Protein AF-A0A1F8CV81-F1 (afdb_monomer)

Solvent-accessible surface area (backbone atoms only — not comparable to full-atom values): 11325 Å² total; per-residue (Å²): 113,67,71,50,57,67,32,47,56,48,56,49,90,59,60,64,76,46,66,68,82,78,76,52,75,67,53,46,51,51,51,32,53,51,41,47,74,52,46,38,40,63,79,87,62,53,71,69,29,57,54,21,54,70,42,95,43,81,78,43,63,89,34,48,21,17,44,17,50,47,48,31,42,41,20,102,49,94,63,15,62,58,42,42,51,48,52,50,51,52,48,50,54,54,22,60,77,64,64,42,67,45,41,47,36,90,88,74,73,38,69,38,86,90,31,53,37,46,20,56,54,49,40,49,47,26,53,50,44,29,45,42,40,64,71,65,93,54,67,70,58,28,52,51,30,49,37,51,41,41,45,16,43,52,36,18,51,60,68,70,41,89,50,68,70,46,38,51,44,41,48,62,58,46,40,91,67,47,76,84,63,53,74,82,49,49,43,26,59,76,32,44,67,31,50,51,52,50,48,55,53,49,51,35,66,73,59,124

Secondary structure (DSSP, 8-state):
-HHHHHHHGGG-S-GGGPPPP---HHHHHHHHHHHHHTT--SS---HHHHHHTT-S-EEETTEETHHHHHHHH--SSTTHHHHHHHHHHHHHHHHHHTT-PPPBPTTT-SBPTT-TTHHHHHHHHHHHHHHHHTSSS-HHHHHHHHHHHHHHHHHHHHHH--SHHHHHHHHHHHGGG-SPP-TTSPPPPTTHHHHHHHHHHHHHHH--

Sequence (208 aa):
MYMHALFAQLKLDDITQITPLEFGKEDLGKLRATLLTLGFNLDDLTDAQANSLWEEQFRSFSTGRGPGFVAVLHAKTVKAKERADLFIIATLILAEANQGKRIVSSKTKKPIDGTENRGLMQALADLLSIAVFSYGESTKDYEEFVRRLNRRIWRGLLIACKDNTQREKVNQNFSKYGEPPTAKTASLPLGSLSELWKVIRVVAEMVP

Mean predicted aligned error: 7.2 Å

Structure (mmCIF, N/CA/C/O backbone):
data_AF-A0A1F8CV81-F1
#
_entry.id   AF-A0A1F8CV81-F1
#
loop_
_atom_site.group_PDB
_atom_site.id
_atom_site.type_symbol
_atom_site.label_atom_id
_atom_site.label_alt_id
_atom_site.label_comp_id
_atom_site.label_asym_id
_atom_site.label_entity_id
_atom_site.label_seq_id
_atom_site.pdbx_PDB_ins_code
_atom_site.Cartn_x
_atom_site.Cartn_y
_atom_site.Cartn_z
_atom_site.occupancy
_atom_site.B_iso_or_equiv
_atom_site.auth_seq_id
_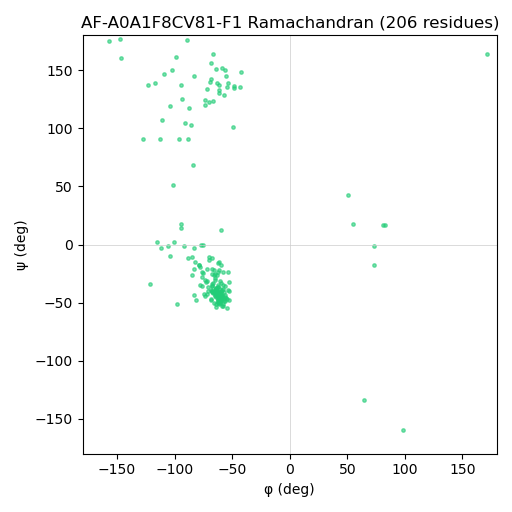atom_site.auth_comp_id
_atom_site.auth_asym_id
_atom_site.auth_atom_id
_atom_site.pdbx_PDB_model_num
ATOM 1 N N . MET A 1 1 ? -5.319 -13.552 -10.160 1.00 56.94 1 MET A N 1
ATOM 2 C CA . MET A 1 1 ? -6.316 -14.067 -9.189 1.00 56.94 1 MET A CA 1
ATOM 3 C C . MET A 1 1 ? -5.761 -14.127 -7.764 1.00 56.94 1 MET A C 1
ATOM 5 O O . MET A 1 1 ? -6.413 -13.635 -6.858 1.00 56.94 1 MET A O 1
ATOM 9 N N . TYR A 1 2 ? -4.534 -14.619 -7.571 1.00 66.06 2 TYR A N 1
ATOM 10 C CA . TYR A 1 2 ? -3.926 -14.838 -6.252 1.00 66.06 2 TYR A CA 1
ATOM 11 C C . TYR A 1 2 ? -3.739 -13.572 -5.375 1.00 66.06 2 TYR A C 1
ATOM 13 O O . TYR A 1 2 ? -4.248 -13.529 -4.262 1.00 66.06 2 TYR A O 1
ATOM 21 N N . MET A 1 3 ? -3.134 -12.490 -5.890 1.00 79.31 3 MET A N 1
ATOM 22 C CA . MET A 1 3 ? -2.988 -11.226 -5.129 1.00 79.31 3 MET A CA 1
ATOM 23 C C . MET A 1 3 ? -4.328 -10.601 -4.722 1.00 79.31 3 MET A C 1
ATOM 25 O O . MET A 1 3 ? -4.450 -9.972 -3.675 1.00 79.31 3 MET A O 1
ATOM 29 N N . HIS A 1 4 ? -5.363 -10.802 -5.542 1.00 77.38 4 HIS A N 1
ATOM 30 C CA . HIS A 1 4 ? -6.697 -10.319 -5.212 1.00 77.38 4 HIS A CA 1
ATOM 31 C C . HIS A 1 4 ? -7.277 -11.063 -4.004 1.00 77.38 4 HIS A C 1
ATOM 33 O O . HIS A 1 4 ? -7.872 -10.419 -3.146 1.00 77.38 4 HIS A O 1
ATOM 39 N N . ALA A 1 5 ? -7.054 -12.380 -3.914 1.00 81.00 5 ALA A N 1
ATOM 40 C CA . ALA A 1 5 ? -7.439 -13.184 -2.758 1.00 81.00 5 ALA A CA 1
ATOM 41 C C . ALA A 1 5 ? -6.664 -12.765 -1.497 1.00 81.00 5 ALA A C 1
ATOM 43 O O . ALA A 1 5 ? -7.286 -12.549 -0.460 1.00 81.00 5 ALA A O 1
ATOM 44 N N . LEU A 1 6 ? -5.347 -12.533 -1.606 1.00 85.94 6 LEU A N 1
ATOM 45 C CA . LEU A 1 6 ? -4.530 -12.039 -0.489 1.00 85.94 6 LEU A CA 1
ATOM 46 C C . LEU A 1 6 ? -5.073 -10.720 0.079 1.00 85.94 6 LEU A C 1
ATOM 48 O O . LEU A 1 6 ? -5.162 -10.556 1.292 1.00 85.94 6 LEU A O 1
ATOM 52 N N . PHE A 1 7 ? -5.467 -9.780 -0.784 1.00 88.81 7 PHE A N 1
ATOM 53 C CA . PHE A 1 7 ? -6.019 -8.495 -0.345 1.00 88.81 7 PHE A CA 1
ATOM 54 C C . PHE A 1 7 ? -7.507 -8.556 0.017 1.00 88.81 7 PHE A C 1
ATOM 56 O O . PHE A 1 7 ? -8.011 -7.627 0.647 1.00 88.81 7 PHE A O 1
ATOM 63 N N . ALA A 1 8 ? -8.234 -9.609 -0.368 1.00 84.81 8 ALA A N 1
ATOM 64 C CA . ALA A 1 8 ? -9.661 -9.747 -0.073 1.00 84.81 8 ALA A CA 1
ATOM 65 C C . ALA A 1 8 ? -9.935 -9.876 1.431 1.00 84.81 8 ALA A C 1
ATOM 67 O O . ALA A 1 8 ? -10.960 -9.379 1.889 1.00 84.81 8 ALA A O 1
ATOM 68 N N . GLN A 1 9 ? -8.996 -10.428 2.210 1.00 87.88 9 GLN A N 1
ATOM 69 C CA . GLN A 1 9 ? -9.103 -10.467 3.675 1.00 87.88 9 GLN A CA 1
ATOM 70 C C . GLN A 1 9 ? -9.251 -9.068 4.298 1.00 87.88 9 GLN A C 1
ATOM 72 O O . GLN A 1 9 ? -9.813 -8.912 5.372 1.00 87.88 9 GLN A O 1
ATOM 77 N N . LEU A 1 10 ? -8.796 -8.014 3.611 1.00 86.00 10 LEU A N 1
ATOM 78 C CA . LEU A 1 10 ? -8.934 -6.640 4.091 1.00 86.00 10 LEU A CA 1
ATOM 79 C C . LEU A 1 10 ? -10.351 -6.080 3.905 1.00 86.00 10 LEU A C 1
ATOM 81 O O . LEU A 1 10 ? -10.569 -4.918 4.227 1.00 86.00 10 LEU A O 1
ATOM 85 N N . LYS A 1 11 ? -11.292 -6.852 3.345 1.00 83.94 11 LYS A N 1
ATOM 86 C CA . LYS A 1 11 ? -12.710 -6.489 3.183 1.00 83.94 11 LYS A CA 1
ATOM 87 C C . LYS A 1 11 ? -13.621 -7.118 4.243 1.00 83.94 11 LYS A C 1
ATOM 89 O O . LYS A 1 11 ? -14.830 -6.960 4.138 1.00 83.94 11 LYS A O 1
ATOM 94 N N . LEU A 1 12 ? -13.070 -7.859 5.206 1.00 84.38 12 LEU A N 1
ATOM 95 C CA . LEU A 1 12 ? -13.866 -8.552 6.219 1.00 84.38 12 LEU A CA 1
ATOM 96 C C . LEU A 1 12 ? -14.654 -7.568 7.094 1.00 84.38 12 LEU A C 1
ATOM 98 O O . LEU A 1 12 ? -14.119 -6.543 7.520 1.00 84.38 12 LEU A O 1
ATOM 102 N N . ASP A 1 13 ? -15.902 -7.930 7.401 1.00 84.19 13 ASP A N 1
ATOM 103 C CA . ASP A 1 13 ? -16.771 -7.163 8.303 1.00 84.19 13 ASP A CA 1
ATOM 104 C C . ASP A 1 13 ? -16.256 -7.194 9.750 1.00 84.19 13 ASP A C 1
ATOM 106 O O . ASP A 1 13 ? -16.347 -6.203 10.482 1.00 84.19 13 ASP A O 1
ATOM 110 N N . ASP A 1 14 ? -15.678 -8.328 10.160 1.00 90.56 14 ASP A N 1
ATOM 111 C CA . ASP A 1 14 ? -14.990 -8.468 11.439 1.00 90.56 14 ASP A CA 1
ATOM 112 C C . ASP A 1 14 ? -13.516 -8.076 11.297 1.00 90.56 14 ASP A C 1
ATOM 114 O O . ASP A 1 14 ? -12.635 -8.894 11.019 1.00 90.56 14 ASP A O 1
ATOM 118 N N . ILE A 1 15 ? -13.242 -6.795 11.541 1.00 90.19 15 ILE A N 1
ATOM 119 C CA . ILE A 1 15 ? -11.893 -6.228 11.466 1.00 90.19 15 ILE A CA 1
ATOM 120 C C . ILE A 1 15 ? -10.898 -6.863 12.450 1.00 90.19 15 ILE A C 1
ATOM 122 O O . ILE A 1 15 ? -9.693 -6.668 12.299 1.00 90.19 15 ILE A O 1
ATOM 126 N N . THR A 1 16 ? -11.366 -7.607 13.459 1.00 91.19 16 THR A N 1
ATOM 127 C CA . THR A 1 16 ? -10.491 -8.255 14.448 1.00 91.19 16 THR A CA 1
ATOM 128 C C . THR A 1 16 ? -9.846 -9.535 13.925 1.00 91.19 16 THR A C 1
ATOM 130 O O . THR A 1 16 ? -8.824 -9.964 14.458 1.00 91.19 16 THR A O 1
ATOM 133 N N . GLN A 1 17 ? -10.396 -10.101 12.848 1.00 92.62 17 GLN A N 1
ATOM 134 C CA . GLN A 1 17 ? -9.837 -11.254 12.137 1.00 92.62 17 GLN A CA 1
ATOM 135 C C . GLN A 1 17 ? -8.784 -10.852 11.103 1.00 92.62 17 GLN A C 1
ATOM 137 O O . GLN A 1 17 ? -8.089 -11.709 10.563 1.00 92.62 17 GLN A O 1
ATOM 142 N N . ILE A 1 18 ? -8.656 -9.555 10.814 1.00 93.12 18 ILE A N 1
ATOM 143 C CA . ILE A 1 18 ? -7.701 -9.070 9.826 1.00 93.12 18 ILE A CA 1
ATOM 144 C C . ILE A 1 18 ? -6.290 -9.153 10.405 1.00 93.12 18 ILE A C 1
ATOM 146 O O . ILE A 1 18 ? -5.963 -8.506 11.407 1.00 93.12 18 ILE A O 1
ATOM 150 N N . THR A 1 19 ? -5.446 -9.929 9.733 1.00 92.75 19 THR A N 1
ATOM 151 C CA . THR A 1 19 ? -4.020 -10.055 10.028 1.00 92.75 19 THR A CA 1
ATOM 152 C C . THR A 1 19 ? -3.182 -9.177 9.099 1.00 92.75 19 THR A C 1
ATOM 154 O O . THR A 1 19 ? -3.653 -8.757 8.035 1.00 92.75 19 THR A O 1
ATOM 157 N N . PRO A 1 20 ? -1.929 -8.879 9.472 1.00 93.38 20 PRO A N 1
ATOM 158 C CA . PRO A 1 20 ? -1.018 -8.173 8.588 1.00 93.38 20 PRO A CA 1
ATOM 159 C C . PRO A 1 20 ? -0.773 -8.904 7.269 1.00 93.38 20 PRO A C 1
ATOM 161 O O . PRO A 1 20 ? -0.809 -10.130 7.200 1.00 93.38 20 PRO A O 1
ATOM 164 N N . LEU A 1 21 ? -0.472 -8.134 6.227 1.00 92.06 21 LEU A N 1
ATOM 165 C CA . LEU A 1 21 ? -0.035 -8.678 4.954 1.00 92.06 21 LEU A CA 1
ATOM 166 C C . LEU A 1 21 ? 1.398 -9.180 5.060 1.00 92.06 21 LEU A C 1
ATOM 168 O O . LEU A 1 21 ? 2.323 -8.422 5.367 1.00 92.06 21 LEU A O 1
ATOM 172 N N . GLU A 1 22 ? 1.563 -10.443 4.710 1.00 87.94 22 GLU A N 1
ATOM 173 C CA . GLU A 1 22 ? 2.846 -11.083 4.493 1.00 87.94 22 GLU A CA 1
ATOM 174 C C . GLU A 1 22 ? 2.918 -11.513 3.035 1.00 87.94 22 GLU A C 1
ATOM 176 O O . GLU A 1 22 ? 1.926 -11.970 2.468 1.00 87.94 22 GLU A O 1
ATOM 181 N N . PHE A 1 23 ? 4.082 -11.317 2.424 1.00 85.88 23 PHE A N 1
ATOM 182 C CA . PHE A 1 23 ? 4.330 -11.730 1.052 1.00 85.88 23 PHE A CA 1
ATOM 183 C C . PHE A 1 23 ? 5.336 -12.874 1.090 1.00 85.88 23 PHE A C 1
ATOM 185 O O . PHE A 1 23 ? 6.517 -12.664 1.370 1.00 85.88 23 PHE A O 1
ATOM 192 N N . GLY A 1 24 ? 4.868 -14.089 0.819 1.00 83.44 24 GLY A N 1
ATOM 193 C CA . GLY A 1 24 ? 5.751 -15.221 0.575 1.00 83.44 24 GLY A CA 1
ATOM 194 C C . GLY A 1 24 ? 6.551 -15.028 -0.716 1.00 83.44 24 GLY A C 1
ATOM 195 O O . GLY A 1 24 ? 6.194 -14.223 -1.579 1.00 83.44 24 GLY A O 1
ATOM 196 N N . LYS A 1 25 ? 7.623 -15.810 -0.894 1.00 81.00 25 LYS A N 1
ATOM 197 C CA . LYS A 1 25 ? 8.444 -15.771 -2.124 1.00 81.00 25 LYS A CA 1
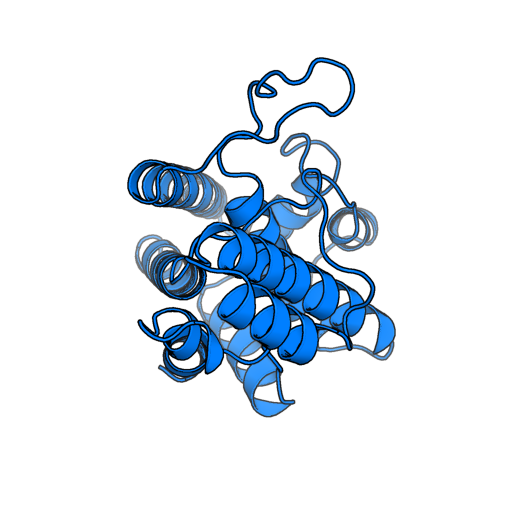ATOM 198 C C . LYS A 1 25 ? 7.605 -15.952 -3.394 1.00 81.00 25 LYS A C 1
ATOM 200 O O . LYS A 1 25 ? 7.842 -15.283 -4.396 1.00 81.00 25 LYS A O 1
ATOM 205 N N . GLU A 1 26 ? 6.614 -16.838 -3.339 1.00 83.19 26 GLU A N 1
ATOM 206 C CA . GLU A 1 26 ? 5.699 -17.083 -4.453 1.00 83.19 26 GLU A CA 1
ATOM 207 C C . GLU A 1 26 ? 4.822 -15.857 -4.764 1.00 83.19 26 GLU A C 1
ATOM 209 O O . GLU A 1 26 ? 4.628 -15.510 -5.930 1.00 83.19 26 GLU A O 1
ATOM 214 N N . ASP A 1 27 ? 4.339 -15.163 -3.733 1.00 84.38 27 ASP A N 1
ATOM 215 C CA . ASP A 1 27 ? 3.498 -13.970 -3.861 1.00 84.38 27 ASP A CA 1
ATOM 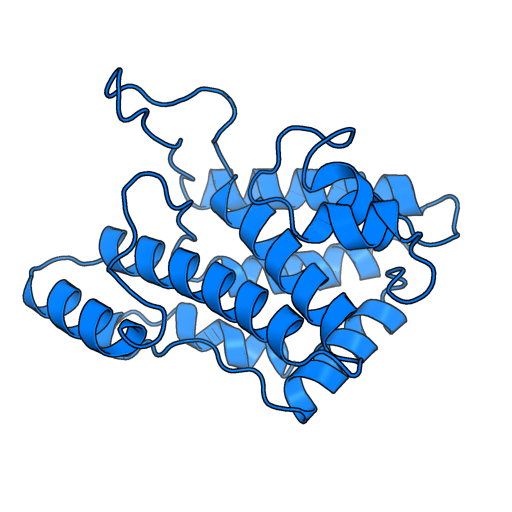216 C C . ASP A 1 27 ? 4.277 -12.831 -4.518 1.00 84.38 27 ASP A C 1
ATOM 218 O O . ASP A 1 27 ? 3.778 -12.183 -5.438 1.00 84.38 27 ASP A O 1
ATOM 222 N N . LEU A 1 28 ? 5.524 -12.633 -4.081 1.00 85.81 28 LEU A N 1
ATOM 223 C CA . LEU A 1 28 ? 6.444 -11.643 -4.638 1.00 85.81 28 LEU A CA 1
ATOM 224 C C . LEU A 1 28 ? 6.761 -11.940 -6.106 1.00 85.81 28 LEU A C 1
ATOM 226 O O . LEU A 1 28 ? 6.643 -11.053 -6.953 1.00 85.81 28 LEU A O 1
ATOM 230 N N . GLY A 1 29 ? 7.081 -13.197 -6.428 1.00 85.00 29 GLY A N 1
ATOM 231 C CA . GLY A 1 29 ? 7.327 -13.625 -7.805 1.00 85.00 29 GLY A CA 1
ATOM 232 C C . GLY A 1 29 ? 6.119 -13.378 -8.712 1.00 85.00 29 GLY A C 1
ATOM 233 O O . GLY A 1 29 ? 6.258 -12.817 -9.799 1.00 85.00 29 GLY A O 1
ATOM 234 N N . LYS A 1 30 ? 4.910 -13.710 -8.244 1.00 85.25 30 LYS A N 1
ATOM 235 C CA . LYS A 1 30 ? 3.659 -13.459 -8.979 1.00 85.25 30 LYS A CA 1
ATOM 236 C C . LYS A 1 30 ? 3.354 -11.972 -9.128 1.00 85.25 30 LYS A C 1
ATOM 238 O O . LYS A 1 30 ? 2.915 -11.559 -10.202 1.00 85.25 30 LYS A O 1
ATOM 243 N N . LEU A 1 31 ? 3.555 -11.175 -8.077 1.00 86.38 31 LEU A N 1
ATOM 244 C CA . LEU A 1 31 ? 3.373 -9.724 -8.108 1.00 86.38 31 LEU A CA 1
ATOM 245 C C . LEU A 1 31 ? 4.269 -9.107 -9.184 1.00 86.38 31 LEU A C 1
ATOM 247 O O . LEU A 1 31 ? 3.765 -8.422 -10.076 1.00 86.38 31 LEU A O 1
ATOM 251 N N . ARG A 1 32 ? 5.571 -9.412 -9.142 1.00 86.69 32 ARG A N 1
ATOM 252 C CA . ARG A 1 32 ? 6.554 -8.914 -10.108 1.00 86.69 32 ARG A CA 1
ATOM 253 C C . ARG A 1 32 ? 6.224 -9.365 -11.529 1.00 86.69 32 ARG A C 1
ATOM 255 O O . ARG A 1 32 ? 6.120 -8.523 -12.414 1.00 86.69 32 ARG A O 1
ATOM 262 N N . ALA A 1 33 ? 5.982 -10.659 -11.742 1.00 86.25 33 ALA A N 1
ATOM 263 C CA . ALA A 1 33 ? 5.649 -11.201 -13.061 1.00 86.25 33 ALA A CA 1
ATOM 264 C C . ALA A 1 33 ? 4.377 -10.571 -13.648 1.00 86.25 33 ALA A C 1
ATOM 266 O O . ALA A 1 33 ? 4.333 -10.248 -14.836 1.00 86.25 33 ALA A O 1
ATOM 267 N N . THR A 1 34 ? 3.357 -10.343 -12.813 1.00 84.88 34 THR A N 1
ATOM 268 C CA . THR A 1 34 ? 2.127 -9.663 -13.239 1.00 84.88 34 THR A CA 1
ATOM 269 C C . THR A 1 34 ? 2.439 -8.243 -13.695 1.00 84.88 34 THR A C 1
ATOM 271 O O . THR A 1 34 ? 2.051 -7.865 -14.792 1.00 84.88 34 THR A O 1
ATOM 274 N N . LEU A 1 35 ? 3.169 -7.464 -12.896 1.00 84.94 35 LEU A N 1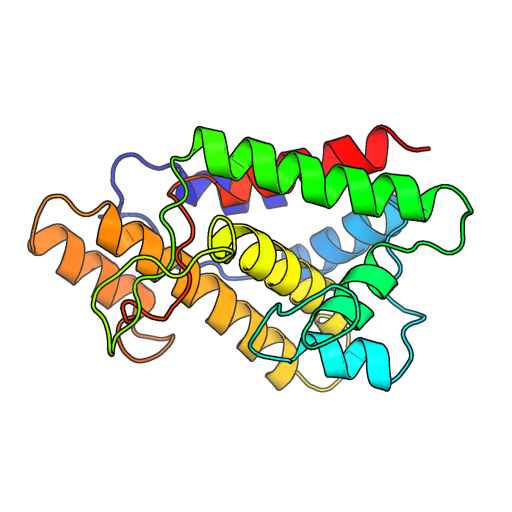
ATOM 275 C CA . LEU A 1 35 ? 3.503 -6.078 -13.231 1.00 84.94 35 LEU A CA 1
ATOM 276 C C . LEU A 1 35 ? 4.395 -5.974 -14.482 1.00 84.94 35 LEU A C 1
ATOM 278 O O . LEU A 1 35 ? 4.135 -5.124 -15.328 1.00 84.94 35 LEU A O 1
ATOM 282 N N . LEU A 1 36 ? 5.368 -6.873 -14.665 1.00 84.75 36 LEU A N 1
ATOM 283 C CA . LEU A 1 36 ? 6.169 -6.948 -15.897 1.00 84.75 36 LEU A CA 1
ATOM 284 C C . LEU A 1 36 ? 5.308 -7.267 -17.126 1.00 84.75 36 LEU A C 1
ATOM 286 O O . LEU A 1 36 ? 5.443 -6.614 -18.156 1.00 84.75 36 LEU A O 1
ATOM 290 N N . THR A 1 37 ? 4.381 -8.223 -17.010 1.00 83.06 37 THR A N 1
ATOM 291 C CA . THR A 1 37 ? 3.443 -8.576 -18.097 1.00 83.06 37 THR A CA 1
ATOM 292 C C . THR A 1 37 ? 2.532 -7.401 -18.455 1.00 83.06 37 THR A C 1
ATOM 294 O O . THR A 1 37 ? 2.203 -7.185 -19.616 1.00 83.06 37 THR A O 1
ATOM 297 N N . LEU A 1 38 ? 2.159 -6.607 -17.452 1.00 78.69 38 LEU A N 1
ATOM 298 C CA . LEU A 1 38 ? 1.411 -5.361 -17.596 1.00 78.69 38 LEU A CA 1
ATOM 299 C C . LEU A 1 38 ? 2.275 -4.195 -18.125 1.00 78.69 38 LEU A C 1
ATOM 301 O O . LEU A 1 38 ? 1.778 -3.085 -18.308 1.00 78.69 38 LEU A O 1
ATOM 305 N N . GLY A 1 39 ? 3.563 -4.431 -18.386 1.00 79.19 39 GLY A N 1
ATOM 306 C CA . GLY A 1 39 ? 4.495 -3.486 -18.993 1.00 79.19 39 GLY A CA 1
ATOM 307 C C . GLY A 1 39 ? 5.115 -2.475 -18.030 1.00 79.19 39 GLY A C 1
ATOM 308 O O . GLY A 1 39 ? 5.626 -1.464 -18.492 1.00 79.19 39 GLY A O 1
ATOM 309 N N . PHE A 1 40 ? 5.074 -2.695 -16.716 1.00 83.62 40 PHE A N 1
ATOM 310 C CA . PHE A 1 40 ? 5.758 -1.821 -15.758 1.00 83.62 40 PHE A CA 1
ATOM 311 C C . PHE A 1 40 ? 7.278 -1.953 -15.888 1.00 83.62 40 PHE A C 1
ATOM 313 O O . PHE A 1 40 ? 7.797 -3.056 -16.069 1.00 83.62 40 PHE A O 1
ATOM 320 N N . ASN A 1 41 ? 8.000 -0.841 -15.741 1.00 85.44 41 ASN A N 1
ATOM 321 C CA . ASN A 1 41 ? 9.459 -0.848 -15.728 1.00 85.44 41 ASN A CA 1
ATOM 322 C C . ASN A 1 41 ? 9.968 -1.145 -14.311 1.00 85.44 41 ASN A C 1
ATOM 324 O O . ASN A 1 41 ? 9.931 -0.275 -13.441 1.00 85.44 41 ASN A O 1
ATOM 328 N N . LEU A 1 42 ? 10.424 -2.374 -14.070 1.00 86.12 42 LEU A N 1
ATOM 329 C CA . LEU A 1 42 ? 10.914 -2.797 -12.753 1.00 86.12 42 LEU A CA 1
ATOM 330 C C . LEU A 1 42 ? 12.420 -3.080 -12.707 1.00 86.12 42 LEU A C 1
ATOM 332 O O . LEU A 1 42 ? 12.914 -3.432 -11.636 1.00 86.12 42 LEU A O 1
ATOM 336 N N . ASP A 1 43 ? 13.114 -2.985 -13.842 1.00 84.69 43 ASP A N 1
ATOM 337 C CA . ASP A 1 43 ? 14.524 -3.373 -13.993 1.00 84.69 43 ASP A CA 1
ATOM 338 C C . ASP A 1 43 ? 15.403 -2.205 -14.465 1.00 84.69 43 ASP A C 1
ATOM 340 O O . ASP A 1 43 ? 16.542 -2.076 -14.030 1.00 84.69 43 ASP A O 1
ATOM 344 N N . ASP A 1 44 ? 14.876 -1.302 -15.298 1.00 84.94 44 ASP A N 1
ATOM 345 C CA . ASP A 1 44 ? 15.647 -0.218 -15.914 1.00 84.94 44 ASP A CA 1
ATOM 346 C C . ASP A 1 44 ? 15.420 1.119 -15.193 1.00 84.94 44 ASP A C 1
ATOM 348 O O . ASP A 1 44 ? 15.048 2.125 -15.809 1.00 84.94 44 ASP A O 1
ATOM 352 N N . LEU A 1 45 ? 15.574 1.120 -13.867 1.00 85.38 45 LEU A N 1
ATOM 353 C CA . LEU A 1 45 ? 15.530 2.335 -13.052 1.00 85.38 45 LEU A CA 1
ATOM 354 C C . LEU A 1 45 ? 16.948 2.865 -12.839 1.00 85.38 45 LEU A C 1
ATOM 356 O O . LEU A 1 45 ? 17.860 2.108 -12.522 1.00 85.38 45 LEU A O 1
ATOM 360 N N . THR A 1 46 ? 17.137 4.178 -12.955 1.00 89.19 46 THR A N 1
ATOM 361 C CA . THR A 1 46 ? 18.385 4.801 -12.493 1.00 89.19 46 THR A CA 1
ATOM 362 C C . THR A 1 46 ? 18.474 4.737 -10.970 1.00 89.19 46 THR A C 1
ATOM 364 O O . THR A 1 46 ? 17.445 4.737 -10.290 1.00 89.19 46 THR A O 1
ATOM 367 N N . ASP A 1 47 ? 19.685 4.790 -10.410 1.00 86.38 47 ASP A N 1
ATOM 368 C CA . ASP A 1 47 ? 19.879 4.821 -8.952 1.00 86.38 47 ASP A CA 1
ATOM 369 C C . ASP A 1 47 ? 19.067 5.939 -8.292 1.00 86.38 47 ASP A C 1
ATOM 371 O O . ASP A 1 47 ? 18.451 5.740 -7.252 1.00 86.38 47 ASP A O 1
ATOM 375 N N . ALA A 1 48 ? 18.992 7.117 -8.918 1.00 88.19 48 ALA A N 1
ATOM 376 C CA . ALA A 1 48 ? 18.189 8.228 -8.414 1.00 88.19 48 ALA A CA 1
ATOM 377 C C . ALA A 1 48 ? 16.683 7.903 -8.389 1.00 88.19 48 ALA A C 1
ATOM 379 O O . ALA A 1 48 ? 15.990 8.248 -7.431 1.00 88.19 48 ALA A O 1
ATOM 380 N N . GLN A 1 49 ? 16.166 7.225 -9.418 1.00 88.69 49 GLN A N 1
ATOM 381 C CA . GLN A 1 49 ? 14.767 6.797 -9.475 1.00 88.69 49 GLN A CA 1
ATOM 382 C C . GLN A 1 49 ? 14.481 5.716 -8.431 1.00 88.69 49 GLN A C 1
ATOM 384 O O . GLN A 1 49 ? 13.519 5.856 -7.674 1.00 88.69 49 GLN A O 1
ATOM 389 N N . ALA A 1 50 ? 15.334 4.696 -8.334 1.00 85.62 50 ALA A N 1
ATOM 390 C CA . ALA A 1 50 ? 15.224 3.652 -7.321 1.00 85.62 50 ALA A CA 1
ATOM 391 C C . ALA A 1 50 ? 15.295 4.245 -5.903 1.00 85.62 50 ALA A C 1
ATOM 393 O O . ALA A 1 50 ? 14.402 4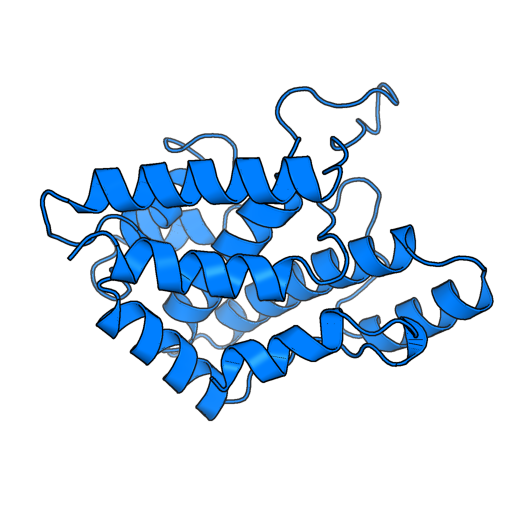.012 -5.091 1.00 85.62 50 ALA A O 1
ATOM 394 N N . ASN A 1 51 ? 16.272 5.112 -5.630 1.00 86.31 51 ASN A N 1
ATOM 395 C CA . ASN A 1 51 ? 16.421 5.796 -4.344 1.00 86.31 51 ASN A CA 1
ATOM 396 C C . ASN A 1 51 ? 15.208 6.662 -4.007 1.00 86.31 51 ASN A C 1
ATOM 398 O O . ASN A 1 51 ? 14.757 6.679 -2.867 1.00 86.31 51 ASN A O 1
ATOM 402 N N . SER A 1 52 ? 14.610 7.338 -4.987 1.00 88.12 52 SER A N 1
ATOM 403 C CA . SER A 1 52 ? 13.437 8.172 -4.724 1.00 88.12 52 SER A CA 1
ATOM 404 C C . SER A 1 52 ? 12.226 7.370 -4.222 1.00 88.12 52 SER A C 1
ATOM 406 O O . SER A 1 52 ? 11.417 7.900 -3.465 1.00 88.12 52 SER A O 1
ATOM 408 N N . LEU A 1 53 ? 12.108 6.073 -4.546 1.00 85.56 53 LEU A N 1
ATOM 409 C CA . LEU A 1 53 ? 11.026 5.220 -4.033 1.00 85.56 53 LEU A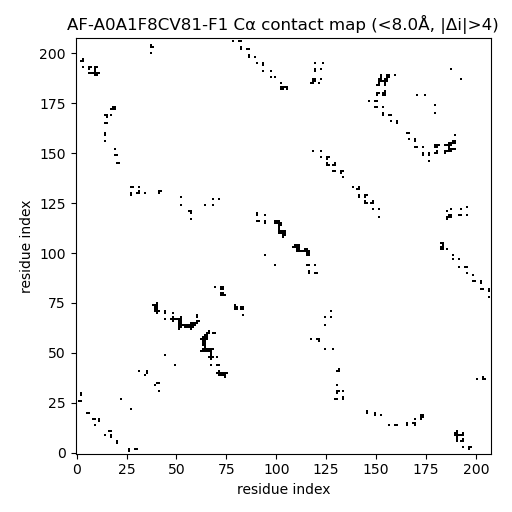 CA 1
ATOM 410 C C . LEU A 1 53 ? 11.051 5.076 -2.504 1.00 85.56 53 LEU A C 1
ATOM 412 O O . LEU A 1 53 ? 9.998 4.827 -1.907 1.00 85.56 53 LEU A O 1
ATOM 416 N N . TRP A 1 54 ? 12.212 5.282 -1.880 1.00 84.38 54 TRP A N 1
ATOM 417 C CA . TRP A 1 54 ? 12.423 5.216 -0.435 1.00 84.38 54 TRP A CA 1
ATOM 418 C C . TRP A 1 54 ? 11.950 6.424 0.344 1.00 84.38 54 TRP A C 1
ATOM 420 O O . TRP A 1 54 ? 11.731 6.318 1.557 1.00 84.38 54 TRP A O 1
ATOM 430 N N . GLU A 1 55 ? 11.777 7.550 -0.336 1.00 83.31 55 GLU A N 1
ATOM 431 C CA . GLU A 1 55 ? 11.330 8.789 0.275 1.00 83.31 55 GLU A CA 1
ATOM 432 C C . GLU A 1 55 ? 10.026 8.564 1.046 1.00 83.31 55 GLU A C 1
ATOM 434 O O . GLU A 1 55 ? 9.114 7.865 0.607 1.00 83.31 55 GLU A O 1
ATOM 439 N N . GLU A 1 56 ? 9.898 9.158 2.228 1.00 73.31 56 GLU A N 1
ATOM 440 C CA . GLU A 1 56 ? 8.710 8.932 3.063 1.00 73.31 56 GLU A CA 1
ATOM 441 C C . GLU A 1 56 ? 7.457 9.610 2.496 1.00 73.31 56 GLU A C 1
ATOM 443 O O . GLU A 1 56 ? 6.318 9.271 2.838 1.00 73.31 56 GLU A O 1
ATOM 448 N N . GLN A 1 57 ? 7.660 10.619 1.650 1.00 71.88 57 GLN A N 1
ATOM 449 C CA . GLN A 1 57 ? 6.611 11.527 1.227 1.00 71.88 57 GLN A CA 1
ATOM 450 C C . GLN A 1 57 ? 6.460 11.553 -0.285 1.00 71.88 57 GLN A C 1
ATOM 452 O O . GLN A 1 57 ? 7.415 11.661 -1.051 1.00 71.88 57 GLN A O 1
ATOM 457 N N . PHE A 1 58 ? 5.196 11.546 -0.692 1.00 71.94 58 PHE A N 1
ATOM 458 C CA . PHE A 1 58 ? 4.797 11.899 -2.039 1.00 71.94 58 PHE A CA 1
ATOM 459 C C . PHE A 1 58 ? 4.508 13.404 -2.034 1.00 71.94 58 PHE A C 1
ATOM 461 O O . PHE A 1 58 ? 3.522 13.840 -1.427 1.00 71.94 58 PHE A O 1
ATOM 468 N N . ARG A 1 59 ? 5.428 14.203 -2.589 1.00 69.62 59 ARG A N 1
ATOM 469 C CA . ARG A 1 59 ? 5.322 15.673 -2.622 1.00 69.62 59 ARG A CA 1
ATOM 470 C C . ARG A 1 59 ? 4.785 16.157 -3.967 1.00 69.62 59 ARG A C 1
ATOM 472 O O . ARG A 1 59 ? 3.815 16.902 -3.992 1.00 69.62 59 ARG A O 1
ATOM 479 N N . SER A 1 60 ? 5.391 15.699 -5.058 1.00 73.38 60 SER A N 1
ATOM 480 C CA . SER A 1 60 ? 4.994 15.946 -6.450 1.00 73.38 60 SER A CA 1
ATOM 481 C C . SER A 1 60 ? 5.548 14.824 -7.333 1.00 73.38 60 SER A C 1
ATOM 483 O O . SER A 1 60 ? 6.325 14.009 -6.851 1.00 73.38 60 SER A O 1
ATOM 485 N N . PHE A 1 61 ? 5.231 14.788 -8.631 1.00 74.38 61 PHE A N 1
ATOM 486 C CA . PHE A 1 61 ? 5.901 13.856 -9.557 1.00 74.38 61 PHE A CA 1
ATOM 487 C C . PHE A 1 61 ? 7.379 14.180 -9.791 1.00 74.38 61 PHE A C 1
ATOM 489 O O . PHE A 1 61 ? 8.151 13.304 -10.158 1.00 74.38 61 PHE A O 1
ATOM 496 N N . SER A 1 62 ? 7.785 15.423 -9.537 1.00 76.44 62 SER A N 1
ATOM 497 C CA . SER A 1 62 ? 9.169 15.869 -9.680 1.00 76.44 62 SER A CA 1
ATOM 498 C C . SER A 1 62 ? 10.026 15.662 -8.426 1.00 76.44 62 SER A C 1
ATOM 500 O O . SER A 1 62 ? 11.239 15.824 -8.510 1.00 76.44 62 SER A O 1
ATOM 502 N N . THR A 1 63 ? 9.442 15.336 -7.262 1.00 80.94 63 THR A N 1
ATOM 503 C CA . THR A 1 63 ? 10.173 15.278 -5.979 1.00 80.94 63 THR A CA 1
ATOM 504 C C . THR A 1 63 ? 9.648 14.204 -5.017 1.00 80.94 63 THR A C 1
ATOM 506 O O . THR A 1 63 ? 8.503 13.759 -5.107 1.00 80.94 63 THR A O 1
ATOM 509 N N . GLY A 1 64 ? 10.464 13.806 -4.034 1.00 86.06 64 GLY A N 1
ATOM 510 C CA . GLY A 1 64 ? 10.105 12.733 -3.098 1.00 86.06 64 GLY A CA 1
ATOM 511 C C . GLY A 1 64 ? 9.963 11.403 -3.840 1.00 86.06 64 GLY A C 1
ATOM 512 O O . GLY A 1 64 ? 10.776 11.112 -4.705 1.00 86.06 64 GLY A O 1
ATOM 513 N N . ARG A 1 65 ? 8.894 10.640 -3.578 1.00 84.12 65 ARG A N 1
ATOM 514 C CA . ARG A 1 65 ? 8.621 9.371 -4.293 1.00 84.12 65 ARG A CA 1
ATOM 515 C C . ARG A 1 65 ? 8.211 9.516 -5.758 1.00 84.12 65 ARG A C 1
ATOM 517 O O . ARG A 1 65 ? 8.134 8.513 -6.463 1.00 84.12 65 ARG A O 1
ATOM 524 N N . GLY A 1 66 ? 7.913 10.734 -6.206 1.00 83.31 66 GLY A N 1
ATOM 525 C CA . GLY A 1 66 ? 7.393 11.009 -7.543 1.00 83.31 66 GLY A CA 1
ATOM 526 C C . GLY A 1 66 ? 8.248 10.456 -8.683 1.00 83.31 66 GLY A C 1
ATOM 527 O O . GLY A 1 66 ? 7.712 9.691 -9.480 1.00 83.31 66 GLY A O 1
ATOM 528 N N . PRO A 1 67 ? 9.552 10.782 -8.760 1.00 86.31 67 PRO A N 1
ATOM 529 C CA . PRO A 1 67 ? 10.395 10.388 -9.886 1.00 86.31 67 PRO A CA 1
ATOM 530 C C . PRO A 1 67 ? 10.467 8.874 -10.100 1.00 86.31 67 PRO A C 1
ATOM 532 O O . PRO A 1 67 ? 10.301 8.408 -11.223 1.00 86.31 67 PRO A O 1
ATOM 535 N N . GLY A 1 68 ? 10.661 8.097 -9.035 1.00 86.88 68 GLY A N 1
ATOM 536 C CA . GLY A 1 68 ? 10.715 6.637 -9.089 1.00 86.88 68 GLY A CA 1
ATOM 537 C C . GLY A 1 68 ? 9.356 6.018 -9.372 1.00 86.88 68 GLY A C 1
ATOM 538 O O . GLY A 1 68 ? 9.255 5.101 -10.178 1.00 86.88 68 GLY A O 1
ATOM 539 N N . PHE A 1 69 ? 8.292 6.562 -8.776 1.00 84.06 69 PHE A N 1
ATOM 540 C CA . PHE A 1 69 ? 6.925 6.137 -9.069 1.00 84.06 69 PHE A CA 1
ATOM 541 C C . PHE A 1 69 ? 6.580 6.331 -10.549 1.00 84.06 69 PHE A C 1
ATOM 543 O O . PHE A 1 69 ? 6.079 5.413 -11.194 1.00 84.06 69 PHE A O 1
ATOM 550 N N . VAL A 1 70 ? 6.903 7.503 -11.104 1.00 80.62 70 VAL A N 1
ATOM 551 C CA . VAL A 1 70 ? 6.737 7.780 -12.532 1.00 80.62 70 VAL A CA 1
ATOM 552 C C . VAL A 1 70 ? 7.606 6.839 -13.346 1.00 80.62 70 VAL A C 1
ATOM 554 O O . VAL A 1 70 ? 7.081 6.230 -14.258 1.00 80.62 70 VAL A O 1
ATOM 557 N N . ALA A 1 71 ? 8.884 6.653 -13.015 1.00 84.25 71 ALA A N 1
ATOM 558 C CA . ALA A 1 71 ? 9.778 5.773 -13.768 1.00 84.25 71 ALA A CA 1
ATOM 559 C C . ALA A 1 71 ? 9.275 4.321 -13.848 1.00 84.25 71 ALA A C 1
ATOM 561 O O . ALA A 1 71 ? 9.370 3.707 -14.906 1.00 84.25 71 ALA A O 1
ATOM 562 N N . VAL A 1 72 ? 8.679 3.806 -12.767 1.00 85.56 72 VAL A N 1
ATOM 563 C CA . VAL A 1 72 ? 8.077 2.464 -12.726 1.00 85.56 72 VAL A CA 1
ATOM 564 C C . VAL A 1 72 ? 6.833 2.364 -13.615 1.00 85.56 72 VAL A C 1
ATOM 566 O O . VAL A 1 72 ? 6.629 1.360 -14.299 1.00 85.56 72 VAL A O 1
ATOM 569 N N . LEU A 1 73 ? 6.003 3.410 -13.628 1.00 79.44 73 LEU A N 1
ATOM 570 C CA . LEU A 1 73 ? 4.810 3.491 -14.479 1.00 79.44 73 LEU A CA 1
ATOM 571 C C . LEU A 1 73 ? 5.135 3.809 -15.943 1.00 79.44 73 LEU A C 1
ATOM 573 O O . LEU A 1 73 ? 4.393 3.421 -16.846 1.00 79.44 73 LEU A O 1
ATOM 577 N N . HIS A 1 74 ? 6.240 4.512 -16.181 1.00 72.44 74 HIS A N 1
ATOM 578 C CA . HIS A 1 74 ? 6.689 4.983 -17.479 1.00 72.44 74 HIS A CA 1
ATOM 579 C C . HIS A 1 74 ? 7.456 3.859 -18.190 1.00 72.44 74 HIS A C 1
ATOM 581 O O . HIS A 1 74 ? 8.669 3.917 -18.384 1.00 72.44 74 HIS A O 1
ATOM 587 N N . ALA A 1 75 ? 6.717 2.809 -18.562 1.00 57.06 75 ALA A N 1
ATOM 588 C CA . ALA A 1 75 ? 7.141 1.811 -19.538 1.00 57.06 75 ALA A CA 1
ATOM 589 C C . ALA A 1 75 ? 7.826 2.495 -20.734 1.00 57.06 75 ALA A C 1
ATOM 591 O O . ALA A 1 75 ? 7.424 3.590 -21.125 1.00 57.06 75 ALA A O 1
ATOM 592 N N . LYS A 1 76 ? 8.805 1.846 -21.375 1.00 54.75 76 LYS A N 1
ATOM 593 C CA . LYS A 1 76 ? 9.581 2.375 -22.524 1.00 54.75 76 LYS A CA 1
ATOM 594 C C . LYS A 1 76 ? 8.750 2.735 -23.782 1.00 54.75 76 LYS A C 1
ATOM 596 O O . LYS A 1 76 ? 9.304 2.935 -24.858 1.00 54.75 76 LYS A O 1
ATOM 601 N N . THR A 1 77 ? 7.425 2.799 -23.683 1.00 53.12 77 THR A N 1
ATOM 602 C CA . THR A 1 77 ? 6.474 3.062 -24.764 1.00 53.12 77 THR A CA 1
ATOM 603 C C . THR A 1 77 ? 5.841 4.448 -24.634 1.00 53.12 77 THR A C 1
ATOM 605 O O . THR A 1 77 ? 5.513 4.881 -23.533 1.00 53.12 77 THR A O 1
ATOM 608 N N . VAL A 1 78 ? 5.542 5.092 -25.766 1.00 51.66 78 VAL A N 1
ATOM 609 C CA . VAL A 1 78 ? 4.871 6.409 -25.866 1.00 51.66 78 VAL A CA 1
ATOM 610 C C . VAL A 1 78 ? 3.535 6.484 -25.094 1.00 51.66 78 VAL A C 1
ATOM 612 O O . VAL A 1 78 ? 3.140 7.556 -24.647 1.00 51.66 78 VAL A O 1
ATOM 615 N N . LYS A 1 79 ? 2.875 5.345 -24.849 1.00 60.09 79 LYS A N 1
ATOM 616 C CA . LYS A 1 79 ? 1.600 5.234 -24.114 1.00 60.09 79 LYS A CA 1
ATOM 617 C C . LYS A 1 79 ? 1.731 5.198 -22.586 1.00 60.09 79 LYS A C 1
ATOM 619 O O . LYS A 1 79 ? 0.742 5.138 -21.859 1.00 60.09 79 LYS A O 1
ATOM 624 N N . ALA A 1 80 ? 2.950 5.211 -22.059 1.00 60.44 80 ALA A N 1
ATOM 625 C CA . ALA A 1 80 ? 3.172 5.024 -20.632 1.00 60.44 80 ALA A CA 1
ATOM 626 C C . ALA A 1 80 ? 2.812 6.260 -19.791 1.00 60.44 80 ALA A C 1
ATOM 628 O O . ALA A 1 80 ? 2.446 6.135 -18.622 1.00 60.44 80 ALA A O 1
ATOM 629 N N . LYS A 1 81 ? 2.832 7.450 -20.401 1.00 62.59 81 LYS A N 1
ATOM 630 C CA . LYS A 1 81 ? 2.314 8.675 -19.782 1.00 62.59 81 LYS A CA 1
ATOM 631 C C . LYS A 1 81 ? 0.800 8.587 -19.546 1.00 62.59 81 LYS A C 1
ATOM 633 O O . LYS A 1 81 ? 0.339 8.909 -18.459 1.00 62.59 81 LYS A O 1
ATOM 638 N N . GLU A 1 82 ? 0.054 8.048 -20.512 1.00 68.19 82 GLU A N 1
ATOM 639 C CA . GLU A 1 82 ? -1.396 7.826 -20.394 1.00 68.19 82 GLU A CA 1
ATOM 640 C C . GLU A 1 82 ? -1.721 6.811 -19.290 1.00 68.19 82 GLU A C 1
ATOM 642 O O . GLU A 1 82 ? -2.649 7.024 -18.510 1.00 68.19 82 GLU A O 1
ATOM 647 N N . ARG A 1 83 ? -0.917 5.743 -19.152 1.00 70.25 83 ARG A N 1
ATOM 648 C CA . ARG A 1 83 ? -1.041 4.795 -18.030 1.00 70.25 83 ARG A CA 1
ATOM 649 C C . ARG A 1 83 ? -0.817 5.485 -16.688 1.00 70.25 83 ARG A C 1
ATOM 651 O O . ARG A 1 83 ? -1.612 5.286 -15.773 1.00 70.25 83 ARG A O 1
ATOM 658 N N . ALA A 1 84 ? 0.236 6.293 -16.562 1.00 68.31 84 ALA A N 1
ATOM 659 C CA . ALA A 1 84 ? 0.522 7.016 -15.326 1.00 68.31 84 ALA A CA 1
ATOM 660 C C . ALA A 1 84 ? -0.618 7.977 -14.946 1.00 68.31 84 ALA A C 1
ATOM 662 O O . ALA A 1 84 ? -1.062 7.971 -13.797 1.00 68.31 84 ALA A O 1
ATOM 663 N N . ASP A 1 85 ? -1.151 8.723 -15.916 1.00 68.94 85 ASP A N 1
ATOM 664 C CA . ASP A 1 85 ? -2.285 9.631 -15.720 1.00 68.94 85 ASP A CA 1
ATOM 665 C C . ASP A 1 85 ? -3.561 8.874 -15.312 1.00 68.94 85 ASP A C 1
ATOM 667 O O . ASP A 1 85 ? -4.228 9.253 -14.347 1.00 68.94 85 ASP A O 1
ATOM 671 N N . LEU A 1 86 ? -3.867 7.744 -15.958 1.00 70.75 86 LEU A N 1
ATOM 672 C CA . LEU A 1 86 ? -5.005 6.892 -15.592 1.00 70.75 86 LEU A CA 1
ATOM 673 C C . LEU A 1 86 ? -4.860 6.290 -14.193 1.00 70.75 86 LEU A C 1
ATOM 675 O O . LEU A 1 86 ? -5.840 6.215 -13.452 1.00 70.75 86 LEU A O 1
ATOM 679 N N . PHE A 1 87 ? -3.647 5.905 -13.797 1.00 75.69 87 PHE A N 1
ATOM 680 C CA . PHE A 1 87 ? -3.362 5.436 -12.443 1.00 75.69 87 PHE A CA 1
ATOM 681 C C . PHE A 1 87 ? -3.671 6.488 -11.389 1.00 75.69 87 PHE A C 1
ATOM 683 O O . PHE A 1 87 ? -4.264 6.185 -10.349 1.00 75.69 87 PHE A O 1
ATOM 690 N N . ILE A 1 88 ? -3.284 7.730 -11.664 1.00 71.56 88 ILE A N 1
ATOM 691 C CA . ILE A 1 88 ? -3.553 8.868 -10.793 1.00 71.56 88 ILE A CA 1
ATOM 692 C C . ILE A 1 88 ? -5.058 9.087 -10.704 1.00 71.56 88 ILE A C 1
ATOM 694 O O . ILE A 1 88 ? -5.602 9.054 -9.602 1.00 71.56 88 ILE A O 1
ATOM 698 N N . ILE A 1 89 ? -5.735 9.227 -11.845 1.00 70.94 89 ILE A N 1
ATOM 699 C CA . ILE A 1 89 ? -7.182 9.461 -11.922 1.00 70.94 89 ILE A CA 1
ATOM 700 C C . ILE A 1 89 ? -7.950 8.366 -11.182 1.00 70.94 89 ILE A C 1
ATOM 702 O O . ILE A 1 89 ? -8.793 8.663 -10.339 1.00 70.94 89 ILE A O 1
ATOM 706 N N . ALA A 1 90 ? -7.630 7.098 -11.423 1.00 71.38 90 ALA A N 1
ATOM 707 C CA . ALA A 1 90 ? -8.318 5.992 -10.775 1.00 71.38 90 ALA A CA 1
ATOM 708 C C . ALA A 1 90 ? -8.059 5.952 -9.259 1.00 71.38 90 ALA A C 1
ATOM 710 O O . ALA A 1 90 ? -8.959 5.615 -8.490 1.00 71.38 90 ALA A O 1
ATOM 711 N N . THR A 1 91 ? -6.869 6.363 -8.807 1.00 70.62 91 THR A N 1
ATOM 712 C CA . THR A 1 91 ? -6.579 6.514 -7.373 1.00 70.62 91 THR A CA 1
ATOM 713 C C . THR A 1 91 ? -7.378 7.665 -6.753 1.00 70.62 91 THR A C 1
ATOM 715 O O . THR A 1 91 ? -7.823 7.539 -5.613 1.00 70.62 91 THR A O 1
ATOM 718 N N . LEU A 1 92 ? -7.596 8.762 -7.489 1.00 68.00 92 LEU A N 1
ATOM 719 C CA . LEU A 1 92 ? -8.441 9.881 -7.054 1.00 68.00 92 LEU A CA 1
ATOM 720 C C . LEU A 1 92 ? -9.907 9.447 -6.925 1.00 68.00 92 LEU A C 1
ATOM 722 O O . LEU A 1 92 ? -10.489 9.620 -5.857 1.00 68.00 92 LEU A O 1
ATOM 726 N N . ILE A 1 93 ? -10.461 8.798 -7.954 1.00 70.06 93 ILE A N 1
ATOM 727 C CA . ILE A 1 93 ? -11.840 8.277 -7.954 1.00 70.06 93 ILE A CA 1
ATOM 728 C C . ILE A 1 93 ? -12.052 7.306 -6.788 1.00 70.06 93 ILE A C 1
ATOM 730 O O . ILE A 1 93 ? -13.029 7.408 -6.046 1.00 70.06 93 ILE A O 1
ATOM 734 N N . LEU A 1 94 ? -11.118 6.369 -6.589 1.00 72.44 94 LEU A N 1
ATOM 735 C CA . LEU A 1 94 ? -11.213 5.383 -5.515 1.00 72.44 94 LEU A CA 1
ATOM 736 C C . LEU A 1 94 ? -11.206 6.043 -4.134 1.00 72.44 94 LEU A C 1
ATOM 738 O O . LEU A 1 94 ? -11.878 5.588 -3.208 1.00 72.44 94 LEU A O 1
ATOM 742 N N . ALA A 1 95 ? -10.438 7.113 -3.985 1.00 66.50 95 ALA A N 1
ATOM 743 C CA . ALA A 1 95 ? -10.321 7.805 -2.724 1.00 66.50 95 ALA A CA 1
ATOM 744 C C . ALA A 1 95 ? -11.529 8.705 -2.427 1.00 66.50 95 ALA A C 1
ATOM 746 O O . ALA A 1 95 ? -11.957 8.756 -1.274 1.00 66.50 95 ALA A O 1
ATOM 747 N N . GLU A 1 96 ? -12.134 9.330 -3.440 1.00 66.50 96 GLU A N 1
ATOM 748 C CA . GLU A 1 96 ? -13.429 10.009 -3.311 1.00 66.50 96 GLU A CA 1
ATOM 749 C C . GLU A 1 96 ? -14.527 9.031 -2.876 1.00 66.50 96 GLU A C 1
ATOM 751 O O . GLU A 1 96 ? -15.222 9.284 -1.890 1.00 66.50 96 GLU A O 1
ATOM 756 N N . ALA A 1 97 ? -14.614 7.866 -3.529 1.00 67.19 97 ALA A N 1
ATOM 757 C CA . ALA A 1 97 ? -15.586 6.821 -3.195 1.00 67.19 97 ALA A CA 1
ATOM 758 C C . ALA A 1 97 ? -15.441 6.303 -1.752 1.00 67.19 97 ALA A C 1
ATOM 760 O O . ALA A 1 97 ? -16.428 5.968 -1.100 1.00 67.19 97 ALA A O 1
ATOM 761 N N . ASN A 1 98 ? -14.212 6.279 -1.230 1.00 65.44 98 ASN A N 1
ATOM 762 C CA . ASN A 1 98 ? -13.900 5.823 0.125 1.00 65.44 98 ASN A CA 1
ATOM 763 C C . ASN A 1 98 ? -13.833 6.964 1.163 1.00 65.44 98 ASN A C 1
ATOM 765 O O . ASN A 1 98 ? -13.320 6.758 2.266 1.00 65.44 98 ASN A O 1
ATOM 769 N N . GLN A 1 99 ? -14.328 8.166 0.831 1.00 60.69 99 GLN A N 1
ATOM 770 C CA . GLN A 1 99 ? -14.290 9.357 1.695 1.00 60.69 99 GLN A CA 1
ATOM 771 C C . GLN A 1 99 ? -12.889 9.641 2.265 1.00 60.69 99 GLN A C 1
ATOM 773 O O . GLN A 1 99 ? -12.739 9.933 3.456 1.00 60.69 99 GLN A O 1
ATOM 778 N N . GLY A 1 100 ? -11.847 9.510 1.439 1.00 56.88 100 GLY A N 1
ATOM 779 C CA . GLY A 1 100 ? -10.447 9.655 1.827 1.00 56.88 100 GLY A CA 1
ATOM 780 C C . GLY A 1 100 ? -10.205 10.936 2.626 1.00 56.88 100 GLY A C 1
ATOM 781 O O . GLY A 1 100 ? -10.119 12.030 2.074 1.00 56.88 100 GLY A O 1
ATOM 782 N N . LYS A 1 101 ? -10.101 10.809 3.953 1.00 52.28 101 LYS A N 1
ATOM 783 C CA . LYS A 1 101 ? -9.946 11.967 4.836 1.00 52.28 101 LYS A CA 1
ATOM 784 C C . LYS A 1 101 ? -8.548 12.559 4.677 1.00 52.28 101 LYS A C 1
ATOM 786 O O . LYS A 1 101 ? -7.548 11.841 4.708 1.00 52.28 101 LYS A O 1
ATOM 791 N N . ARG A 1 102 ? -8.488 13.885 4.559 1.00 54.53 102 ARG A N 1
ATOM 792 C CA . ARG A 1 102 ? -7.247 14.671 4.587 1.00 54.53 102 ARG A CA 1
ATOM 793 C C . ARG A 1 102 ? -6.458 14.382 5.868 1.00 54.53 102 ARG A C 1
ATOM 795 O O . ARG A 1 102 ? -7.035 14.214 6.946 1.00 54.53 102 ARG A O 1
ATOM 802 N N . ILE A 1 103 ? -5.131 14.381 5.770 1.00 51.59 103 ILE A N 1
ATOM 803 C CA . ILE A 1 103 ? -4.243 14.360 6.936 1.00 51.59 103 ILE A CA 1
ATOM 804 C C . ILE A 1 103 ? -4.501 15.627 7.750 1.00 51.59 103 ILE A C 1
ATOM 806 O O . ILE A 1 103 ? -4.539 16.725 7.205 1.00 51.59 103 ILE A O 1
ATOM 810 N N . VAL A 1 104 ? -4.651 15.490 9.066 1.00 49.53 104 VAL A N 1
ATOM 811 C CA . VAL A 1 104 ? -4.831 16.632 9.969 1.00 49.53 104 VAL A CA 1
ATOM 812 C C . VAL A 1 104 ? -3.474 17.058 10.520 1.00 49.53 104 VAL A C 1
ATOM 814 O O . VAL A 1 104 ? -2.740 16.258 11.104 1.00 49.53 104 VAL A O 1
ATOM 817 N N . SER A 1 105 ? -3.131 18.333 10.354 1.00 41.75 105 SER A N 1
ATOM 818 C CA . SER A 1 105 ? -1.895 18.905 10.885 1.00 41.75 105 SER A CA 1
ATOM 819 C C . SER A 1 105 ? -1.860 18.816 12.407 1.00 41.75 105 SER A C 1
ATOM 821 O O . SER A 1 105 ? -2.782 19.251 13.097 1.00 41.75 105 SER A O 1
ATOM 823 N N . SER A 1 106 ? -0.752 18.314 12.959 1.00 45.53 106 SER A N 1
ATOM 824 C CA . SER A 1 106 ? -0.579 18.239 14.413 1.00 45.53 106 SER A CA 1
ATOM 825 C C . SER A 1 106 ? -0.452 19.615 15.071 1.00 45.53 106 SER A C 1
ATOM 827 O O . SER A 1 106 ? -0.770 19.733 16.250 1.00 45.53 106 SER A O 1
ATOM 829 N N . LYS A 1 107 ? -0.002 20.633 14.321 1.00 50.41 107 LYS A N 1
ATOM 830 C CA . LYS A 1 107 ? 0.176 22.008 14.813 1.00 50.41 107 LYS A CA 1
ATOM 831 C C . LYS A 1 107 ? -1.122 22.807 14.781 1.00 50.41 107 LYS A C 1
ATOM 833 O O . LYS A 1 107 ? -1.418 23.516 15.729 1.00 50.41 107 LYS A O 1
ATOM 838 N N . THR A 1 108 ? -1.889 22.693 13.699 1.00 50.72 108 THR A N 1
ATOM 839 C CA . THR A 1 108 ? -3.066 23.549 13.479 1.00 50.72 108 THR A CA 1
ATOM 840 C C . THR A 1 108 ? -4.386 22.838 13.736 1.00 50.72 108 THR A C 1
ATOM 842 O O . THR A 1 108 ? -5.422 23.491 13.738 1.00 50.72 108 THR A O 1
ATOM 845 N N . LYS A 1 109 ? -4.366 21.509 13.923 1.00 58.59 109 LYS A N 1
ATOM 846 C CA . LYS A 1 109 ? -5.555 20.649 14.054 1.00 58.59 109 LYS A CA 1
ATOM 847 C C . LYS A 1 109 ? -6.545 20.781 12.886 1.00 58.59 109 LYS A C 1
ATOM 849 O O . LYS A 1 109 ? -7.682 20.337 12.997 1.00 58.59 109 LYS A O 1
ATOM 854 N N . LYS A 1 110 ? -6.104 21.340 11.753 1.00 49.00 110 LYS A N 1
ATOM 855 C CA . LYS A 1 110 ? -6.885 21.480 10.519 1.00 49.00 110 LYS A CA 1
ATOM 856 C C . LYS A 1 110 ? -6.479 20.419 9.489 1.00 49.00 110 LYS A C 1
ATOM 858 O O . LYS A 1 110 ? -5.313 20.003 9.498 1.00 49.00 110 LYS A O 1
ATOM 863 N N . PRO A 1 111 ? -7.403 19.992 8.609 1.00 51.09 111 PRO A N 1
ATOM 864 C CA . PRO A 1 111 ? -7.057 19.272 7.388 1.00 51.09 111 PRO A CA 1
ATOM 865 C C . PRO A 1 111 ? -5.938 19.995 6.630 1.00 51.09 111 PRO A C 1
ATOM 867 O O . PRO A 1 111 ? -5.964 21.218 6.514 1.00 51.09 111 PRO A O 1
ATOM 870 N N . ILE A 1 112 ? -4.935 19.255 6.168 1.00 49.44 112 ILE A N 1
ATOM 871 C CA . ILE A 1 112 ? -3.893 19.767 5.280 1.00 49.44 112 ILE A CA 1
ATOM 872 C C . ILE A 1 112 ? -4.410 19.600 3.854 1.00 49.44 112 ILE A C 1
ATOM 874 O O . ILE A 1 112 ? -4.648 18.473 3.412 1.00 49.44 112 ILE A O 1
ATOM 878 N N . ASP A 1 113 ? -4.583 20.709 3.151 1.00 38.53 113 ASP A N 1
ATOM 879 C CA . ASP A 1 113 ? -5.005 20.712 1.751 1.00 38.53 113 ASP A CA 1
ATOM 880 C C . ASP A 1 113 ? -3.969 19.986 0.873 1.00 38.53 113 ASP A C 1
ATOM 882 O O . ASP A 1 113 ? -2.760 20.122 1.084 1.00 38.53 113 ASP A O 1
ATOM 886 N N . GLY A 1 114 ? -4.430 19.161 -0.072 1.00 42.41 114 GLY A N 1
ATOM 887 C CA . GLY A 1 114 ? -3.570 18.339 -0.934 1.00 42.41 114 GLY A CA 1
ATOM 888 C C . GLY A 1 114 ? -3.077 17.036 -0.289 1.00 42.41 114 GLY A C 1
ATOM 889 O O . GLY A 1 114 ? -2.100 16.444 -0.750 1.00 42.41 114 GLY A O 1
ATOM 890 N N . THR A 1 115 ? -3.707 16.586 0.803 1.00 50.75 115 THR A N 1
ATOM 891 C CA . THR A 1 115 ? -3.396 15.302 1.467 1.00 50.75 115 THR A CA 1
ATOM 892 C C . THR A 1 115 ? -4.526 14.283 1.423 1.00 50.75 115 THR A C 1
ATOM 894 O O . THR A 1 115 ? -4.372 13.173 1.941 1.00 50.75 115 THR A O 1
ATOM 897 N N . GLU A 1 116 ? -5.632 14.633 0.772 1.00 54.03 116 GLU A N 1
ATOM 898 C CA . GLU A 1 116 ? -6.572 13.683 0.198 1.00 54.03 116 GLU A CA 1
ATOM 899 C C . GLU A 1 116 ? -5.763 12.589 -0.506 1.00 54.03 116 GLU A C 1
ATOM 901 O O . GLU A 1 116 ? -4.789 12.868 -1.206 1.00 54.03 116 GLU A O 1
ATOM 906 N N . ASN A 1 117 ? -6.134 11.325 -0.310 1.00 58.75 117 ASN A N 1
ATOM 907 C CA . ASN A 1 117 ? -5.663 10.236 -1.174 1.00 58.75 117 ASN A CA 1
ATOM 908 C C . ASN A 1 117 ? -4.186 9.836 -0.960 1.00 58.75 117 ASN A C 1
ATOM 910 O O . ASN A 1 117 ? -3.735 8.843 -1.533 1.00 58.75 117 ASN A O 1
ATOM 914 N N . ARG A 1 118 ? -3.445 10.506 -0.057 1.00 66.19 118 ARG A N 1
ATOM 915 C CA . ARG A 1 118 ? -2.057 10.139 0.295 1.00 66.19 118 ARG A CA 1
ATOM 916 C C . ARG A 1 118 ? -1.933 8.701 0.775 1.00 66.19 118 ARG A C 1
ATOM 918 O O . ARG A 1 118 ? -0.930 8.067 0.490 1.00 66.19 118 ARG A O 1
ATOM 925 N N . GLY A 1 119 ? -2.927 8.180 1.492 1.00 74.94 119 GLY A N 1
ATOM 926 C CA . GLY A 1 119 ? -2.918 6.792 1.955 1.00 74.94 119 GLY A CA 1
ATOM 927 C C . GLY A 1 119 ? -2.895 5.786 0.810 1.00 74.94 119 GLY A C 1
ATOM 928 O O . GLY A 1 119 ? -2.071 4.877 0.820 1.00 74.94 119 GLY A O 1
ATOM 929 N N . LEU A 1 120 ? -3.745 5.998 -0.195 1.00 78.56 120 LEU A N 1
ATOM 930 C CA . LEU A 1 120 ? -3.862 5.133 -1.367 1.00 78.56 120 LEU A CA 1
ATOM 931 C C . LEU A 1 120 ? -2.686 5.302 -2.328 1.00 78.56 120 LEU A C 1
ATOM 933 O O . LEU A 1 120 ? -2.102 4.306 -2.740 1.00 78.56 12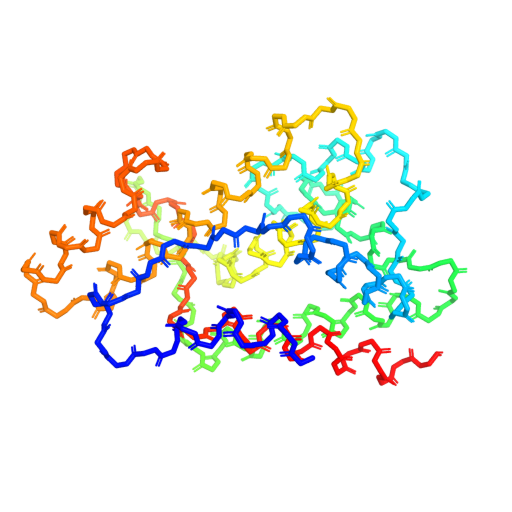0 LEU A O 1
ATOM 937 N N . MET A 1 121 ? -2.272 6.539 -2.614 1.00 78.44 121 MET A N 1
ATOM 938 C CA . MET A 1 121 ? -1.087 6.797 -3.439 1.00 78.44 121 MET A CA 1
ATOM 939 C C . MET A 1 121 ? 0.191 6.259 -2.794 1.00 78.44 121 MET A C 1
ATOM 941 O O . MET A 1 121 ? 1.026 5.670 -3.474 1.00 78.44 121 MET A O 1
ATOM 945 N N . GLN A 1 122 ? 0.350 6.421 -1.476 1.00 82.12 122 GLN A N 1
ATOM 946 C CA . GLN A 1 122 ? 1.505 5.860 -0.782 1.00 82.12 122 GLN A CA 1
ATOM 947 C C . GLN A 1 122 ? 1.427 4.336 -0.694 1.00 82.12 122 GLN A C 1
ATOM 949 O O . GLN A 1 122 ? 2.460 3.705 -0.860 1.00 82.12 122 GLN A O 1
ATOM 954 N N . ALA A 1 123 ? 0.243 3.740 -0.507 1.00 86.56 123 ALA A N 1
ATOM 955 C CA . ALA A 1 123 ? 0.079 2.286 -0.553 1.00 86.56 123 ALA A CA 1
ATOM 956 C C . ALA A 1 123 ? 0.380 1.710 -1.946 1.00 86.56 123 ALA A C 1
ATOM 958 O O . ALA A 1 123 ? 1.015 0.664 -2.044 1.00 86.56 123 ALA A O 1
ATOM 959 N N . LEU A 1 124 ? -0.017 2.405 -3.016 1.00 84.12 124 LEU A N 1
ATOM 960 C CA . LEU A 1 124 ? 0.340 2.042 -4.386 1.00 84.12 124 LEU A CA 1
ATOM 961 C C . LEU A 1 124 ? 1.854 2.097 -4.585 1.00 84.12 124 LEU A C 1
ATOM 963 O O . LEU A 1 124 ? 2.448 1.137 -5.064 1.00 84.12 124 LEU A O 1
ATOM 967 N N . ALA A 1 125 ? 2.480 3.202 -4.181 1.00 83.69 125 ALA A N 1
ATOM 968 C CA . ALA A 1 125 ? 3.924 3.338 -4.256 1.00 83.69 125 ALA A CA 1
ATOM 969 C C . ALA A 1 125 ? 4.630 2.265 -3.410 1.00 83.69 125 ALA A C 1
ATOM 971 O O . ALA A 1 125 ? 5.597 1.691 -3.884 1.00 83.69 125 ALA A O 1
ATOM 972 N N . ASP A 1 126 ? 4.133 1.936 -2.209 1.00 89.19 126 ASP A N 1
ATOM 973 C CA . ASP A 1 126 ? 4.663 0.855 -1.364 1.00 89.19 126 ASP A CA 1
ATOM 974 C C . ASP A 1 126 ? 4.560 -0.507 -2.070 1.00 89.19 126 ASP A C 1
ATOM 976 O O . ASP A 1 126 ? 5.542 -1.240 -2.101 1.00 89.19 126 ASP A O 1
ATOM 980 N N . LEU A 1 127 ? 3.428 -0.827 -2.710 1.00 88.06 127 LEU A N 1
ATOM 981 C CA . LEU A 1 127 ? 3.267 -2.056 -3.500 1.00 88.06 127 LEU A CA 1
ATOM 982 C C . LEU A 1 127 ? 4.227 -2.130 -4.694 1.00 88.06 127 LEU A C 1
ATOM 984 O O . LEU A 1 127 ? 4.815 -3.182 -4.945 1.00 88.06 127 LEU A O 1
ATOM 988 N N . LEU A 1 128 ? 4.393 -1.029 -5.430 1.00 85.50 128 LEU A N 1
ATOM 989 C CA . LEU A 1 128 ? 5.323 -0.970 -6.557 1.00 85.50 128 LEU A CA 1
ATOM 990 C C . LEU A 1 128 ? 6.774 -1.073 -6.081 1.00 85.50 128 LEU A C 1
ATOM 992 O O . LEU A 1 128 ? 7.551 -1.813 -6.673 1.00 85.50 128 LEU A O 1
ATOM 996 N N . SER A 1 129 ? 7.128 -0.409 -4.979 1.00 87.12 129 SER A N 1
ATOM 997 C CA . SER A 1 129 ? 8.439 -0.548 -4.344 1.00 87.12 129 SER A CA 1
ATOM 998 C C . SER A 1 129 ? 8.696 -1.990 -3.903 1.00 87.12 129 SER A C 1
ATOM 1000 O O . SER A 1 129 ? 9.760 -2.517 -4.199 1.00 87.12 129 SER A O 1
ATOM 1002 N N . ILE A 1 130 ? 7.720 -2.673 -3.290 1.00 88.62 130 ILE A N 1
ATOM 1003 C CA . ILE A 1 130 ? 7.836 -4.106 -2.970 1.00 88.62 130 ILE A CA 1
ATOM 1004 C C . ILE A 1 130 ? 8.147 -4.902 -4.240 1.00 88.62 130 ILE A C 1
ATOM 1006 O O . ILE A 1 130 ? 9.067 -5.709 -4.236 1.00 88.62 130 ILE A O 1
ATOM 1010 N N . ALA A 1 131 ? 7.444 -4.656 -5.348 1.00 86.00 131 ALA A N 1
ATOM 1011 C CA . ALA A 1 131 ? 7.707 -5.363 -6.599 1.00 86.00 131 ALA A CA 1
ATOM 1012 C C . ALA A 1 131 ? 9.113 -5.089 -7.161 1.00 86.00 131 ALA A C 1
ATOM 1014 O O . ALA A 1 131 ? 9.769 -6.031 -7.608 1.00 86.00 131 ALA A O 1
ATOM 1015 N N . VAL A 1 132 ? 9.586 -3.839 -7.101 1.00 83.50 132 VAL A N 1
ATOM 1016 C CA . VAL A 1 132 ? 10.932 -3.426 -7.537 1.00 83.50 132 VAL A CA 1
ATOM 1017 C C . VAL A 1 132 ? 12.016 -4.093 -6.686 1.00 83.50 132 VAL A C 1
ATOM 1019 O O . VAL A 1 132 ? 12.901 -4.732 -7.241 1.00 83.50 132 VAL A O 1
ATOM 1022 N N . PHE A 1 133 ? 11.914 -4.010 -5.357 1.00 80.44 133 PHE A N 1
ATOM 1023 C CA . PHE A 1 133 ? 12.957 -4.449 -4.417 1.00 80.44 133 PHE A CA 1
ATOM 1024 C C . PHE A 1 133 ? 12.806 -5.900 -3.932 1.00 80.44 133 PHE A C 1
ATOM 1026 O O . PHE A 1 133 ? 13.641 -6.388 -3.178 1.00 80.44 133 PHE A O 1
ATOM 1033 N N . SER A 1 134 ? 11.765 -6.620 -4.361 1.00 72.06 134 SER A N 1
ATOM 1034 C CA . SER A 1 134 ? 11.561 -8.038 -4.013 1.00 72.06 134 SER A CA 1
ATOM 1035 C C . SER A 1 134 ? 12.596 -8.998 -4.609 1.00 72.06 134 SER A C 1
ATOM 1037 O O . SER A 1 134 ? 12.629 -10.166 -4.220 1.00 72.06 134 SER A O 1
ATOM 1039 N N . TYR A 1 135 ? 13.425 -8.534 -5.549 1.00 59.62 135 TYR A N 1
ATOM 1040 C CA . TYR A 1 135 ? 14.422 -9.339 -6.249 1.00 59.62 135 TYR A CA 1
ATOM 1041 C C . TYR A 1 135 ? 15.797 -8.655 -6.154 1.00 59.62 135 TYR A C 1
ATOM 1043 O O . TYR A 1 135 ? 16.131 -7.802 -6.969 1.00 59.62 135 TYR A O 1
ATOM 1051 N N . GLY A 1 136 ? 16.573 -8.985 -5.116 1.00 54.44 136 GLY A N 1
ATOM 1052 C CA . GLY A 1 136 ? 17.906 -8.423 -4.864 1.00 54.44 136 GLY A CA 1
ATOM 1053 C C . GLY A 1 136 ? 18.476 -8.821 -3.495 1.00 54.44 136 GLY A C 1
ATOM 1054 O O . GLY A 1 136 ? 17.744 -9.294 -2.629 1.00 54.44 136 GLY A O 1
ATOM 1055 N N . GLU A 1 137 ? 19.789 -8.654 -3.301 1.00 44.81 137 GLU A N 1
ATOM 1056 C CA . GLU A 1 137 ? 20.535 -9.133 -2.118 1.00 44.81 137 GLU A CA 1
ATOM 1057 C C . GLU A 1 137 ? 20.229 -8.378 -0.807 1.00 44.81 137 GLU A C 1
ATOM 1059 O O . GLU A 1 137 ? 20.561 -8.869 0.273 1.00 44.81 137 GLU A O 1
ATOM 1064 N N . SER A 1 138 ? 19.556 -7.221 -0.855 1.00 52.75 138 SER A N 1
ATOM 1065 C CA . SER A 1 138 ? 19.157 -6.483 0.353 1.00 52.75 138 SER A CA 1
ATOM 1066 C C . SER A 1 138 ? 17.719 -6.808 0.760 1.00 52.75 138 SER A C 1
ATOM 1068 O O . SER A 1 138 ? 16.757 -6.141 0.378 1.00 52.75 138 SER A O 1
ATOM 1070 N N . THR A 1 139 ? 17.559 -7.827 1.606 1.00 59.97 139 THR A N 1
ATOM 1071 C CA . THR A 1 139 ? 16.267 -8.170 2.225 1.00 59.97 139 THR A CA 1
ATOM 1072 C C . THR A 1 139 ? 15.702 -7.054 3.108 1.00 59.97 139 THR A C 1
ATOM 1074 O O . THR A 1 139 ? 14.498 -6.987 3.326 1.00 59.97 139 THR A O 1
ATOM 1077 N N . LYS A 1 140 ? 16.539 -6.131 3.592 1.00 61.53 140 LYS A N 1
ATOM 1078 C CA . LYS A 1 140 ? 16.095 -5.025 4.457 1.00 61.53 140 LYS A CA 1
ATOM 1079 C C . LYS A 1 140 ? 15.175 -4.043 3.734 1.00 61.53 140 LYS A C 1
ATOM 1081 O O . LYS A 1 140 ? 14.381 -3.353 4.374 1.00 61.53 140 LYS A O 1
ATOM 1086 N N . ASP A 1 141 ? 15.253 -4.016 2.409 1.00 74.38 141 ASP A N 1
ATOM 1087 C CA . ASP A 1 141 ? 14.606 -2.992 1.611 1.00 74.38 141 ASP A CA 1
ATOM 1088 C C . ASP A 1 141 ? 13.130 -3.290 1.390 1.00 74.38 141 ASP A C 1
ATOM 1090 O O . ASP A 1 141 ? 12.269 -2.453 1.670 1.00 74.38 141 ASP A O 1
ATOM 1094 N N . TYR A 1 142 ? 12.809 -4.525 1.001 1.00 82.00 142 TYR A N 1
ATOM 1095 C CA . TYR A 1 142 ? 11.417 -4.950 0.880 1.00 82.00 142 TYR A CA 1
ATOM 1096 C C . TYR A 1 142 ? 10.701 -4.934 2.244 1.00 82.00 142 TYR A C 1
ATOM 1098 O O . TYR A 1 142 ? 9.534 -4.539 2.310 1.00 82.00 142 TYR A O 1
ATOM 1106 N N . GLU A 1 143 ? 11.385 -5.320 3.330 1.00 86.31 143 GLU A N 1
ATOM 1107 C CA . GLU A 1 143 ? 10.810 -5.380 4.683 1.00 86.31 143 GLU A CA 1
ATOM 1108 C C . GLU A 1 143 ? 10.295 -4.017 5.136 1.00 86.31 143 GLU A C 1
ATOM 1110 O O . GLU A 1 143 ? 9.207 -3.918 5.711 1.00 86.31 143 GLU A O 1
ATOM 1115 N N . GLU A 1 144 ? 11.024 -2.948 4.814 1.00 88.31 144 GLU A N 1
ATOM 1116 C CA . GLU A 1 144 ? 10.620 -1.589 5.147 1.00 88.31 144 GLU A CA 1
ATOM 1117 C C . GLU A 1 144 ? 9.361 -1.161 4.377 1.00 88.31 144 GLU A C 1
ATOM 1119 O O . GLU A 1 144 ? 8.448 -0.571 4.966 1.00 88.31 144 GLU A O 1
ATOM 1124 N N . PHE A 1 145 ? 9.235 -1.505 3.092 1.00 88.88 145 PHE A N 1
ATOM 1125 C CA . PHE A 1 145 ? 8.016 -1.212 2.329 1.00 88.88 145 PHE A CA 1
ATOM 1126 C C . PHE A 1 145 ? 6.816 -2.043 2.802 1.00 88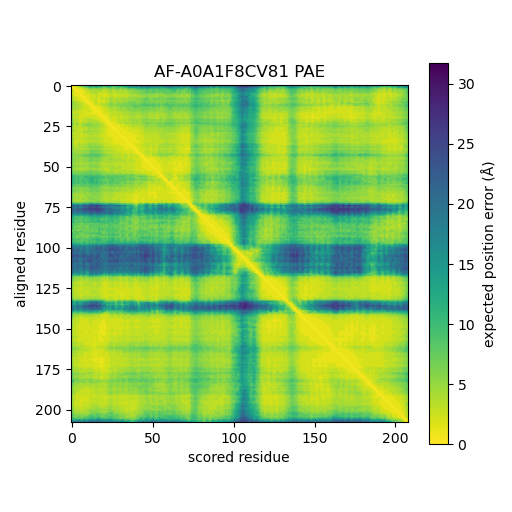.88 145 PHE A C 1
ATOM 1128 O O . PHE A 1 145 ? 5.714 -1.502 2.936 1.00 88.88 145 PHE A O 1
ATOM 1135 N N . VAL A 1 146 ? 7.019 -3.321 3.145 1.00 91.12 146 VAL A N 1
ATOM 1136 C CA . VAL A 1 146 ? 5.981 -4.174 3.754 1.00 91.12 146 VAL A CA 1
ATOM 1137 C C . VAL A 1 146 ? 5.543 -3.607 5.104 1.00 91.12 146 VAL A C 1
ATOM 1139 O O . VAL A 1 146 ? 4.343 -3.534 5.386 1.00 91.12 146 VAL A O 1
ATOM 1142 N N . ARG A 1 147 ? 6.488 -3.144 5.931 1.00 92.19 147 ARG A N 1
ATOM 1143 C CA . ARG A 1 147 ? 6.196 -2.485 7.209 1.00 92.19 147 ARG A CA 1
ATOM 1144 C C . ARG A 1 147 ? 5.390 -1.210 6.999 1.00 92.19 147 ARG A C 1
ATOM 1146 O O . ARG A 1 147 ? 4.378 -1.017 7.675 1.00 92.19 147 ARG A O 1
ATOM 1153 N N . ARG A 1 148 ? 5.789 -0.346 6.060 1.00 89.94 148 ARG A N 1
ATOM 1154 C CA . ARG A 1 148 ? 5.060 0.890 5.726 1.00 89.94 148 ARG A CA 1
ATOM 1155 C C . ARG A 1 148 ? 3.631 0.584 5.298 1.00 89.94 148 ARG A C 1
ATOM 1157 O O . ARG A 1 148 ? 2.714 1.134 5.906 1.00 89.94 148 ARG A O 1
ATOM 1164 N N . LEU A 1 149 ? 3.435 -0.330 4.345 1.00 91.81 149 LEU A N 1
ATOM 1165 C CA . LEU A 1 149 ? 2.111 -0.733 3.864 1.00 91.81 149 LEU A CA 1
ATOM 1166 C C . LEU A 1 149 ? 1.226 -1.249 5.010 1.00 91.81 149 LEU A C 1
ATOM 1168 O O . LEU A 1 149 ? 0.104 -0.768 5.191 1.00 91.81 149 LEU A O 1
ATOM 1172 N N . ASN A 1 150 ? 1.753 -2.150 5.844 1.00 93.94 150 ASN A N 1
ATOM 1173 C CA . ASN A 1 150 ? 1.031 -2.686 6.999 1.00 93.94 150 ASN A CA 1
ATOM 1174 C C . ASN A 1 150 ? 0.675 -1.614 8.033 1.00 93.94 150 ASN A C 1
ATOM 1176 O O . ASN A 1 150 ? -0.427 -1.634 8.574 1.00 93.94 150 ASN A O 1
ATOM 1180 N N . ARG A 1 151 ? 1.534 -0.615 8.264 1.00 92.75 151 ARG A N 1
ATOM 1181 C CA . ARG A 1 151 ? 1.200 0.517 9.148 1.00 92.75 151 ARG A CA 1
ATOM 1182 C C . ARG A 1 151 ? 0.053 1.376 8.607 1.00 92.75 151 ARG A C 1
ATOM 1184 O O . ARG A 1 151 ? -0.705 1.933 9.404 1.00 92.75 151 ARG A O 1
ATOM 1191 N N . ARG A 1 152 ? -0.117 1.484 7.283 1.00 89.62 152 ARG A N 1
ATOM 1192 C CA . ARG A 1 152 ? -1.265 2.191 6.671 1.00 89.62 152 ARG A CA 1
ATOM 1193 C C . ARG A 1 152 ? -2.559 1.418 6.837 1.00 89.62 152 ARG A C 1
ATOM 1195 O O . ARG A 1 152 ? -3.577 2.026 7.172 1.00 89.62 152 ARG A O 1
ATOM 1202 N N . ILE A 1 153 ? -2.495 0.102 6.625 1.00 91.19 153 ILE A N 1
ATOM 1203 C CA . ILE A 1 153 ? -3.609 -0.823 6.861 1.00 91.19 153 ILE A CA 1
ATOM 1204 C C . ILE A 1 153 ? -4.025 -0.734 8.326 1.00 91.19 153 ILE A C 1
ATOM 1206 O O . ILE A 1 153 ? -5.171 -0.400 8.610 1.00 91.19 153 ILE A O 1
ATOM 1210 N N . TRP A 1 154 ? -3.075 -0.894 9.250 1.00 93.12 154 TRP A N 1
ATOM 1211 C CA . TRP A 1 154 ? -3.306 -0.772 10.688 1.00 93.12 154 TRP A CA 1
ATOM 1212 C C . TRP A 1 154 ? -3.995 0.551 11.039 1.00 93.12 154 TRP A C 1
ATOM 1214 O O . TRP A 1 154 ? -5.019 0.567 11.723 1.00 93.12 154 TRP A O 1
ATOM 1224 N N . ARG A 1 155 ? -3.506 1.679 10.507 1.00 90.12 155 ARG A N 1
ATOM 1225 C CA . ARG A 1 155 ? -4.139 2.981 10.747 1.00 90.12 155 ARG A CA 1
ATOM 1226 C C . ARG A 1 155 ? -5.585 3.024 10.248 1.00 90.12 155 ARG A C 1
ATOM 1228 O O . ARG A 1 155 ? -6.425 3.600 10.935 1.00 90.12 155 ARG A O 1
ATOM 1235 N N . GLY A 1 156 ? -5.859 2.447 9.080 1.00 86.62 156 GLY A N 1
ATOM 1236 C CA . GLY A 1 156 ? -7.203 2.316 8.521 1.00 86.62 156 GLY A CA 1
ATOM 1237 C C . GLY A 1 156 ? -8.142 1.506 9.404 1.00 86.62 156 GLY A C 1
ATOM 1238 O O . GLY A 1 156 ? -9.224 1.979 9.749 1.00 86.62 156 GLY A O 1
ATOM 1239 N N . LEU A 1 157 ? -7.689 0.334 9.853 1.00 89.44 157 LEU A N 1
ATOM 1240 C CA . LEU A 1 157 ? -8.436 -0.538 10.761 1.00 89.44 157 LEU A CA 1
ATOM 1241 C C . LEU A 1 157 ? -8.771 0.171 12.079 1.00 89.44 157 LEU A C 1
ATOM 1243 O O . LEU A 1 157 ? -9.915 0.137 12.523 1.00 89.44 157 LEU A O 1
ATOM 1247 N N . LEU A 1 158 ? -7.820 0.907 12.666 1.00 89.75 158 LEU A N 1
ATOM 1248 C CA . LEU A 1 158 ? -8.054 1.684 13.893 1.00 89.75 158 LEU A CA 1
ATOM 1249 C C . LEU A 1 158 ? -9.069 2.825 13.728 1.00 89.75 158 LEU A C 1
ATOM 1251 O O . LEU A 1 158 ? -9.658 3.270 14.717 1.00 89.75 158 LEU A O 1
ATOM 1255 N N . ILE A 1 159 ? -9.246 3.350 12.513 1.00 86.31 159 ILE A N 1
ATOM 1256 C CA . ILE A 1 159 ? -10.292 4.340 12.213 1.00 86.31 159 ILE A CA 1
ATOM 1257 C C . ILE A 1 159 ? -11.658 3.652 12.110 1.00 86.31 159 ILE A C 1
ATOM 1259 O O . ILE A 1 159 ? -12.646 4.236 12.544 1.00 86.31 159 ILE A O 1
ATOM 1263 N N . ALA A 1 160 ? -11.701 2.431 11.573 1.00 85.75 160 ALA A N 1
ATOM 1264 C CA . ALA A 1 160 ? -12.922 1.647 11.404 1.00 85.75 160 ALA A CA 1
ATOM 1265 C C . ALA A 1 160 ? -13.409 0.956 12.695 1.00 85.75 160 ALA A C 1
ATOM 1267 O O . ALA A 1 160 ? -14.573 0.568 12.769 1.00 85.75 160 ALA A O 1
ATOM 1268 N N . CYS A 1 161 ? -12.547 0.814 13.710 1.00 90.62 161 CYS A N 1
ATOM 1269 C CA . CYS A 1 161 ? -12.910 0.228 15.003 1.00 90.62 161 CYS A CA 1
ATOM 1270 C C . CYS A 1 161 ? -14.074 0.965 15.676 1.00 90.62 161 CYS A C 1
ATOM 1272 O O . CYS A 1 161 ? -14.013 2.181 15.888 1.00 90.62 161 CYS A O 1
ATOM 1274 N N . LYS A 1 162 ? -15.086 0.196 16.088 1.00 91.44 162 LYS A N 1
ATOM 1275 C CA . LYS A 1 162 ? -16.305 0.673 16.755 1.00 91.44 162 LYS A CA 1
ATOM 1276 C C . LYS A 1 162 ? -16.133 0.827 18.268 1.00 91.44 162 LYS A C 1
ATOM 1278 O O . LYS A 1 162 ? -16.802 1.661 18.867 1.00 91.44 162 LYS A O 1
ATOM 1283 N N . ASP A 1 163 ? -15.219 0.068 18.869 1.00 93.50 163 ASP A N 1
ATOM 1284 C CA . ASP A 1 163 ? -14.988 0.035 20.315 1.00 93.50 163 ASP A CA 1
ATOM 1285 C C . ASP A 1 163 ? -13.508 -0.222 20.671 1.00 93.50 163 ASP A C 1
ATOM 1287 O O . ASP A 1 163 ? -12.651 -0.396 19.797 1.00 93.50 163 ASP A O 1
ATOM 1291 N N . ASN A 1 164 ? -13.196 -0.197 21.971 1.00 95.38 164 ASN A N 1
ATOM 1292 C CA . ASN A 1 164 ? -11.836 -0.399 22.478 1.00 95.38 164 ASN A CA 1
ATOM 1293 C C . ASN A 1 164 ? -11.355 -1.849 22.356 1.00 95.38 164 ASN A C 1
ATOM 1295 O O . ASN A 1 164 ? -10.174 -2.063 22.097 1.00 95.38 164 ASN A O 1
ATOM 1299 N N . THR A 1 165 ? -12.246 -2.835 22.456 1.00 96.06 165 THR A N 1
ATOM 1300 C CA . THR A 1 165 ? -11.886 -4.250 22.312 1.00 96.06 165 THR A CA 1
ATOM 1301 C C . THR A 1 165 ? -11.383 -4.545 20.900 1.00 96.06 165 THR A C 1
ATOM 1303 O O . THR A 1 165 ? -10.370 -5.222 20.723 1.00 96.06 165 THR A O 1
ATOM 1306 N N . GLN A 1 166 ? -12.031 -3.985 19.875 1.00 95.31 166 GLN A N 1
ATOM 1307 C CA . GLN A 1 166 ? -11.552 -4.069 18.496 1.00 95.31 166 GLN A CA 1
ATOM 1308 C C . GLN A 1 166 ? -10.193 -3.382 18.326 1.00 95.31 166 GLN A C 1
ATOM 1310 O O . GLN A 1 166 ? -9.298 -3.947 17.696 1.00 95.31 166 GLN A O 1
ATOM 1315 N N . ARG A 1 167 ? -10.011 -2.191 18.917 1.00 95.75 167 ARG A N 1
ATOM 1316 C CA . ARG A 1 167 ? -8.736 -1.451 18.855 1.00 95.75 167 ARG A CA 1
ATOM 1317 C C . ARG A 1 167 ? -7.586 -2.246 19.459 1.00 95.75 167 ARG A C 1
ATOM 1319 O O . ARG A 1 167 ? -6.516 -2.299 18.860 1.00 95.75 167 ARG A O 1
ATOM 1326 N N . GLU A 1 168 ? -7.798 -2.854 20.620 1.00 96.81 168 GLU A N 1
ATOM 1327 C CA . GLU A 1 168 ? -6.798 -3.677 21.302 1.00 96.81 168 GLU A CA 1
ATOM 1328 C C . GLU A 1 168 ? -6.394 -4.884 20.457 1.00 96.81 168 GLU A C 1
ATOM 1330 O O . GLU A 1 168 ? -5.202 -5.087 20.232 1.00 96.81 168 GLU A O 1
ATOM 1335 N N . LYS A 1 169 ? -7.364 -5.620 19.902 1.00 97.06 169 LYS A N 1
ATOM 1336 C CA . LYS A 1 169 ? -7.085 -6.762 19.016 1.00 97.06 169 LYS A CA 1
ATOM 1337 C C . LYS A 1 169 ? -6.325 -6.352 17.756 1.00 97.06 169 LYS A C 1
ATOM 1339 O O . LYS A 1 169 ? -5.324 -6.969 17.407 1.00 97.06 169 LYS A O 1
ATOM 1344 N N . VAL A 1 170 ? -6.747 -5.271 17.100 1.00 95.94 170 VAL A N 1
ATOM 1345 C CA . VAL A 1 170 ? -6.040 -4.739 15.926 1.00 95.94 170 VAL A CA 1
ATOM 1346 C C . VAL A 1 170 ? -4.607 -4.333 16.292 1.00 95.94 170 VAL A C 1
ATOM 1348 O O . VAL A 1 170 ? -3.676 -4.641 15.553 1.00 95.94 170 VAL A O 1
ATOM 1351 N N . ASN A 1 171 ? -4.392 -3.688 17.443 1.00 96.75 171 ASN A N 1
ATOM 1352 C CA . ASN A 1 171 ? -3.043 -3.353 17.906 1.00 96.75 171 ASN A CA 1
ATOM 1353 C C . ASN A 1 171 ? -2.188 -4.600 18.163 1.00 96.75 171 ASN A C 1
ATOM 1355 O O . ASN A 1 171 ? -1.021 -4.617 17.780 1.00 96.75 171 ASN A O 1
ATOM 1359 N N . GLN A 1 172 ? -2.758 -5.644 18.766 1.00 96.88 172 GLN A N 1
ATOM 1360 C CA . GLN A 1 172 ? -2.062 -6.911 18.992 1.00 96.88 172 GLN A CA 1
ATOM 1361 C C . GLN A 1 172 ? -1.629 -7.546 17.664 1.00 96.88 172 GLN A C 1
ATOM 1363 O O . GLN A 1 172 ? -0.441 -7.832 17.497 1.00 96.88 172 GLN A O 1
ATOM 1368 N N . ASN A 1 173 ? -2.545 -7.658 16.694 1.00 96.44 173 ASN A N 1
ATOM 1369 C CA . ASN A 1 173 ? -2.285 -8.264 15.382 1.00 96.44 173 ASN A CA 1
ATOM 1370 C C . ASN A 1 173 ? -1.138 -7.575 14.619 1.00 96.44 173 ASN A C 1
ATOM 1372 O O . ASN A 1 173 ? -0.384 -8.238 13.910 1.00 96.44 173 ASN A O 1
ATOM 1376 N N . PHE A 1 174 ? -0.990 -6.252 14.755 1.00 96.62 174 PHE A N 1
ATOM 1377 C CA . PHE A 1 174 ? -0.030 -5.455 13.978 1.00 96.62 174 PHE A CA 1
ATOM 1378 C C . PHE A 1 174 ? 1.210 -4.996 14.765 1.00 96.62 174 PHE A C 1
ATOM 1380 O O . PHE A 1 174 ? 2.111 -4.391 14.179 1.00 96.62 174 PHE A O 1
ATOM 1387 N N . SER A 1 175 ? 1.302 -5.324 16.056 1.00 95.75 175 SER A N 1
ATOM 1388 C CA . SER A 1 175 ? 2.369 -4.886 16.976 1.00 95.75 175 SER A CA 1
ATOM 1389 C C . SER A 1 175 ? 3.796 -5.149 16.476 1.00 95.75 175 SER A C 1
ATOM 1391 O O . SER A 1 175 ? 4.695 -4.337 16.694 1.00 95.75 175 SER A O 1
ATOM 1393 N N . LYS A 1 176 ? 4.015 -6.229 15.716 1.00 94.31 176 LYS A N 1
ATOM 1394 C CA . LYS A 1 176 ? 5.327 -6.551 15.126 1.00 94.31 176 LYS A CA 1
ATOM 1395 C C . LYS A 1 176 ? 5.852 -5.510 14.125 1.00 94.31 176 LYS A C 1
ATOM 1397 O O . LYS A 1 176 ? 7.037 -5.513 13.815 1.00 94.31 176 LYS A O 1
ATOM 1402 N N . TYR A 1 177 ? 5.002 -4.605 13.631 1.00 92.44 177 TYR A N 1
ATOM 1403 C CA . TYR A 1 177 ? 5.391 -3.502 12.738 1.00 92.44 177 TYR A CA 1
ATOM 1404 C C . TYR A 1 177 ? 5.665 -2.183 13.489 1.00 92.44 177 TYR A C 1
ATOM 1406 O O . TYR A 1 177 ? 5.708 -1.098 12.884 1.00 92.44 177 TYR A O 1
ATOM 1414 N N . GLY A 1 178 ? 5.873 -2.277 14.805 1.00 92.06 178 GLY A N 1
ATOM 1415 C CA . GLY A 1 178 ? 6.281 -1.203 15.706 1.00 92.06 178 GLY A CA 1
ATOM 1416 C C . GLY A 1 178 ? 5.114 -0.577 16.467 1.00 92.06 178 GLY A C 1
ATOM 1417 O O . GLY A 1 178 ? 4.034 -1.144 16.566 1.00 92.06 178 GLY A O 1
ATOM 1418 N N . GLU A 1 179 ? 5.327 0.640 16.964 1.00 93.00 179 GLU A N 1
ATOM 1419 C CA . GLU A 1 179 ? 4.322 1.367 17.750 1.00 93.00 179 GLU A CA 1
ATOM 1420 C C . GLU A 1 179 ? 3.053 1.698 16.948 1.00 93.00 179 GLU A C 1
ATOM 1422 O O . GLU A 1 179 ? 3.160 1.953 15.735 1.00 93.00 179 GLU A O 1
ATOM 1427 N N . PRO A 1 180 ? 1.877 1.802 17.602 1.00 91.00 180 PRO A N 1
ATOM 1428 C CA . PRO A 1 180 ? 0.627 2.167 16.949 1.00 91.00 180 PRO A CA 1
ATOM 1429 C C . PRO A 1 180 ? 0.740 3.412 16.053 1.00 91.00 180 PRO A C 1
ATOM 1431 O O . PRO A 1 180 ? 1.377 4.410 16.414 1.00 91.00 180 PRO A O 1
ATOM 1434 N N . PRO A 1 181 ? 0.144 3.390 14.848 1.00 88.06 181 PRO A N 1
ATOM 1435 C CA . PRO A 1 181 ? 0.280 4.470 13.888 1.00 88.06 181 PRO A CA 1
ATOM 1436 C C . PRO A 1 181 ? -0.441 5.731 14.364 1.00 88.06 181 PRO A C 1
ATOM 1438 O O . PRO A 1 181 ? -1.560 5.699 14.876 1.00 88.06 181 PRO A O 1
ATOM 1441 N N . THR A 1 182 ? 0.197 6.877 14.139 1.00 81.50 182 THR A N 1
ATOM 1442 C CA . THR A 1 182 ? -0.319 8.175 14.586 1.00 81.50 182 THR A CA 1
ATOM 1443 C C . THR A 1 182 ? -1.233 8.804 13.534 1.00 81.50 182 THR A C 1
ATOM 1445 O O . THR A 1 182 ? -1.352 8.327 12.405 1.00 81.50 182 THR A O 1
ATOM 1448 N N . ALA A 1 183 ? -1.837 9.949 13.861 1.00 73.06 183 ALA A N 1
ATOM 1449 C CA . ALA A 1 183 ? -2.603 10.744 12.897 1.00 73.06 183 ALA A CA 1
ATOM 1450 C C . ALA A 1 183 ? -1.781 11.219 11.677 1.00 73.06 183 ALA A C 1
ATOM 1452 O O . ALA A 1 183 ? -2.371 11.594 10.669 1.00 73.06 183 ALA A O 1
ATOM 1453 N N . LYS A 1 184 ? -0.440 11.196 11.753 1.00 72.75 184 LYS A N 1
ATOM 1454 C CA . LYS A 1 184 ? 0.451 11.545 10.633 1.00 72.75 184 LYS A CA 1
ATOM 1455 C C . LYS A 1 184 ? 0.672 10.383 9.664 1.00 72.75 184 LYS A C 1
ATOM 1457 O O . LYS A 1 184 ? 1.070 10.614 8.526 1.00 72.75 184 LYS A O 1
ATOM 1462 N N . THR A 1 185 ? 0.440 9.146 10.101 1.00 78.44 185 THR A N 1
ATOM 1463 C CA . THR A 1 185 ? 0.506 7.978 9.223 1.00 78.44 185 THR A CA 1
ATOM 1464 C C . THR A 1 185 ? -0.681 8.033 8.271 1.00 78.44 185 THR A C 1
ATOM 1466 O O . THR A 1 185 ? -1.827 8.082 8.717 1.00 78.44 185 THR A O 1
ATOM 1469 N N . ALA A 1 186 ? -0.418 8.034 6.963 1.00 78.56 186 ALA A N 1
ATOM 1470 C CA . ALA A 1 186 ? -1.503 8.044 5.992 1.00 78.56 186 ALA A CA 1
ATOM 1471 C C . ALA A 1 186 ? -2.264 6.714 6.082 1.00 78.56 186 ALA A C 1
ATOM 1473 O O . ALA A 1 186 ? -1.659 5.647 5.977 1.00 78.56 186 ALA A O 1
ATOM 1474 N N . SER A 1 187 ? -3.571 6.789 6.318 1.00 81.69 187 SER A N 1
ATOM 1475 C CA . SER A 1 187 ? -4.436 5.625 6.495 1.00 81.69 187 SER A CA 1
ATOM 1476 C C . SER A 1 187 ? -4.880 5.048 5.165 1.00 81.69 187 SER A C 1
ATOM 1478 O O . SER A 1 187 ? -5.186 5.801 4.242 1.00 81.69 187 SER A O 1
ATOM 1480 N N . LEU A 1 188 ? -5.017 3.731 5.108 1.00 81.06 188 LEU A N 1
ATOM 1481 C CA . LEU A 1 188 ? -5.638 3.042 3.986 1.00 81.06 188 LEU A CA 1
ATOM 1482 C C . LEU A 1 188 ? -7.058 2.603 4.376 1.00 81.06 188 LEU A C 1
ATOM 1484 O O . LEU A 1 188 ? -7.179 1.844 5.334 1.00 81.06 188 LEU A O 1
ATOM 1488 N N . PRO A 1 189 ? -8.128 3.066 3.704 1.00 79.12 189 PRO A N 1
ATOM 1489 C CA . PRO A 1 189 ? -9.488 2.621 4.009 1.00 79.12 189 PRO A CA 1
ATOM 1490 C C . PRO 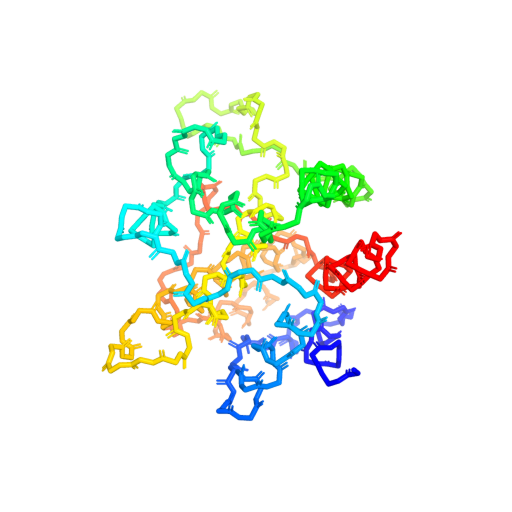A 1 189 ? -9.643 1.097 3.912 1.00 79.12 189 PRO A C 1
ATOM 1492 O O . PRO A 1 189 ? -8.957 0.448 3.115 1.00 79.12 189 PRO A O 1
ATOM 1495 N N . LEU A 1 190 ? -10.557 0.534 4.705 1.00 82.12 190 LEU A N 1
ATOM 1496 C CA . LEU A 1 190 ? -10.858 -0.900 4.689 1.00 82.12 190 LEU A CA 1
ATOM 1497 C C . LEU A 1 190 ? -11.210 -1.347 3.261 1.00 82.12 190 LEU A C 1
ATOM 1499 O O . LEU A 1 190 ? -11.917 -0.650 2.542 1.00 82.12 190 LEU A O 1
ATOM 1503 N N . GLY A 1 191 ? -10.663 -2.477 2.818 1.00 81.44 191 GLY A N 1
ATOM 1504 C CA . GLY A 1 191 ? -10.933 -3.051 1.499 1.00 81.44 191 GLY A CA 1
ATOM 1505 C C . GLY A 1 191 ? -10.317 -2.342 0.289 1.00 81.44 191 GLY A C 1
ATOM 1506 O O . GLY A 1 191 ? -10.178 -2.966 -0.768 1.00 81.44 191 GLY A O 1
ATOM 1507 N N . SER A 1 192 ? -9.888 -1.089 0.435 1.00 82.69 192 SER A N 1
ATOM 1508 C CA . SER A 1 192 ? -9.445 -0.249 -0.683 1.00 82.69 192 SER A CA 1
ATOM 1509 C C . SER A 1 192 ? -8.173 -0.749 -1.378 1.00 82.69 192 SER A C 1
ATOM 1511 O O . SER A 1 192 ? -8.018 -0.546 -2.577 1.00 82.69 192 SER A O 1
ATOM 1513 N N . LEU A 1 193 ? -7.290 -1.489 -0.692 1.00 84.88 193 LEU A N 1
ATOM 1514 C CA . LEU A 1 193 ? -6.103 -2.087 -1.325 1.00 84.88 193 LEU A CA 1
ATOM 1515 C C . LEU A 1 193 ? -6.465 -3.134 -2.384 1.00 84.88 193 LEU A C 1
ATOM 1517 O O . LEU A 1 193 ? -5.828 -3.234 -3.431 1.00 84.88 193 LEU A O 1
ATOM 1521 N N . SER A 1 194 ? -7.509 -3.916 -2.114 1.00 85.31 194 SER A N 1
ATOM 1522 C CA . SER A 1 194 ? -8.010 -4.927 -3.042 1.00 85.31 194 SER A CA 1
ATOM 1523 C C . SER A 1 194 ? -8.614 -4.275 -4.289 1.00 85.31 194 SER A C 1
ATOM 1525 O O . SER A 1 194 ? -8.486 -4.801 -5.393 1.00 85.31 194 SER A O 1
ATOM 1527 N N . GLU A 1 195 ? -9.235 -3.107 -4.128 1.00 83.62 195 GLU A N 1
ATOM 1528 C CA . GLU A 1 195 ? -9.801 -2.306 -5.219 1.00 83.62 195 GLU A CA 1
ATOM 1529 C C . GLU A 1 195 ? -8.711 -1.610 -6.023 1.00 83.62 195 GLU A C 1
ATOM 1531 O O . GLU A 1 195 ? -8.716 -1.684 -7.249 1.00 83.62 195 GLU A O 1
ATOM 1536 N N . LEU A 1 196 ? -7.716 -1.049 -5.338 1.00 82.69 196 LEU A N 1
ATOM 1537 C CA . LEU A 1 196 ? -6.519 -0.492 -5.950 1.00 82.69 196 LEU A CA 1
ATOM 1538 C C . LEU A 1 196 ? -5.797 -1.544 -6.805 1.00 82.69 196 LEU A C 1
ATOM 1540 O O . LEU A 1 196 ? -5.396 -1.255 -7.926 1.00 82.69 196 LEU A O 1
ATOM 1544 N N . TRP A 1 197 ? -5.704 -2.794 -6.340 1.00 85.69 197 TRP A N 1
ATOM 1545 C CA . TRP A 1 197 ? -5.146 -3.883 -7.144 1.00 85.69 197 TRP A CA 1
ATOM 1546 C C . TRP A 1 197 ? -5.965 -4.196 -8.404 1.00 85.69 197 TRP A C 1
ATOM 1548 O O . TRP A 1 197 ? -5.393 -4.478 -9.457 1.00 85.69 197 TRP A O 1
ATOM 1558 N N . LYS A 1 198 ? -7.302 -4.129 -8.337 1.00 83.62 198 LYS A N 1
ATOM 1559 C CA . LYS A 1 198 ? -8.146 -4.273 -9.537 1.00 83.62 198 LYS A CA 1
ATOM 1560 C C . LYS A 1 198 ? -7.887 -3.141 -10.523 1.00 83.62 198 LYS A C 1
ATOM 1562 O O . LYS A 1 198 ? -7.705 -3.415 -11.704 1.00 83.62 198 LYS A O 1
ATOM 1567 N N . VAL A 1 199 ? -7.821 -1.907 -10.027 1.00 80.69 199 VAL A N 1
ATOM 1568 C CA . VAL A 1 199 ? -7.485 -0.724 -10.827 1.00 80.69 199 VAL A CA 1
ATOM 1569 C C . VAL A 1 199 ? -6.141 -0.912 -11.522 1.00 80.69 199 VAL A C 1
ATOM 1571 O O . VAL A 1 199 ? -6.063 -0.672 -12.721 1.00 80.69 199 VAL A O 1
ATOM 1574 N N . ILE A 1 200 ? -5.120 -1.415 -10.814 1.00 79.62 200 ILE A N 1
ATOM 1575 C CA . ILE A 1 200 ? -3.799 -1.661 -11.408 1.00 79.62 200 ILE A CA 1
ATOM 1576 C C . ILE A 1 200 ? -3.881 -2.537 -12.647 1.00 79.62 200 ILE A C 1
ATOM 1578 O O . ILE A 1 200 ? -3.292 -2.226 -13.680 1.00 79.62 200 ILE A O 1
ATOM 1582 N N . ARG A 1 201 ? -4.639 -3.623 -12.544 1.00 80.50 201 ARG A N 1
ATOM 1583 C CA . ARG A 1 201 ? -4.806 -4.558 -13.649 1.00 80.50 201 ARG A CA 1
ATOM 1584 C C . ARG A 1 201 ? -5.591 -3.941 -14.799 1.00 80.50 201 ARG A C 1
ATOM 1586 O O . ARG A 1 201 ? -5.132 -4.005 -15.928 1.00 80.50 201 ARG A O 1
ATOM 1593 N N . VAL A 1 202 ? -6.720 -3.300 -14.501 1.00 79.31 202 VAL A N 1
ATOM 1594 C CA . VAL A 1 202 ? -7.587 -2.693 -15.520 1.00 79.31 202 VAL A CA 1
ATOM 1595 C C . VAL A 1 202 ? -6.857 -1.590 -16.282 1.00 79.31 202 VAL A C 1
ATOM 1597 O O . VAL A 1 202 ? -6.859 -1.607 -17.505 1.00 79.31 202 VAL A O 1
ATOM 1600 N N . VAL A 1 203 ? -6.189 -0.661 -15.591 1.00 73.94 203 VAL A N 1
ATOM 1601 C CA . VAL A 1 203 ? -5.460 0.442 -16.243 1.00 73.94 203 VAL A CA 1
ATOM 1602 C C . VAL A 1 203 ? -4.372 -0.090 -17.174 1.00 73.94 203 VAL A C 1
ATOM 1604 O O . VAL A 1 203 ? -4.204 0.417 -18.281 1.00 73.94 203 VAL A O 1
ATOM 1607 N N . ALA A 1 204 ? -3.656 -1.128 -16.750 1.00 70.94 204 ALA A N 1
ATOM 1608 C CA . ALA A 1 204 ? -2.626 -1.729 -17.580 1.00 70.94 204 ALA A CA 1
ATOM 1609 C C . ALA A 1 204 ? -3.184 -2.548 -18.758 1.00 70.94 204 ALA A C 1
ATOM 1611 O O . ALA A 1 204 ? -2.567 -2.568 -19.816 1.00 70.94 204 ALA A O 1
ATOM 1612 N N . GLU A 1 205 ? -4.348 -3.181 -18.602 1.00 72.31 205 GLU A N 1
ATOM 1613 C CA . GLU A 1 205 ? -5.048 -3.900 -19.676 1.00 72.31 205 GLU A CA 1
ATOM 1614 C C . GLU A 1 205 ? -5.708 -2.931 -20.690 1.00 72.31 205 GLU A C 1
ATOM 1616 O O . GLU A 1 205 ? -5.809 -3.255 -21.871 1.00 72.31 205 GLU A O 1
ATOM 1621 N N . MET A 1 206 ? -6.133 -1.732 -20.264 1.00 69.38 206 MET A N 1
ATOM 1622 C CA . MET A 1 206 ? -6.811 -0.731 -21.112 1.00 69.38 206 MET A CA 1
ATOM 1623 C C . MET A 1 206 ? -5.882 0.039 -22.052 1.00 69.38 206 MET A C 1
ATOM 1625 O O . MET A 1 206 ? -6.340 0.577 -23.060 1.00 69.38 206 MET A O 1
ATOM 1629 N N . VAL A 1 207 ? -4.593 0.120 -21.731 1.00 62.44 207 VAL A N 1
ATOM 1630 C CA . VAL A 1 207 ? -3.604 0.803 -22.567 1.00 62.44 207 VAL A CA 1
ATOM 1631 C C . VAL A 1 207 ? -2.663 -0.264 -23.124 1.00 62.44 207 VAL A C 1
ATOM 1633 O O . VAL A 1 207 ? -1.696 -0.569 -22.440 1.00 62.44 207 VAL A O 1
ATOM 1636 N N . PRO A 1 208 ? -2.924 -0.858 -24.303 1.00 56.38 208 PRO A N 1
ATOM 1637 C CA . PRO A 1 208 ? -2.108 -1.936 -24.869 1.00 56.38 208 PRO A CA 1
ATOM 1638 C C . PRO A 1 208 ? -0.707 -1.469 -25.267 1.00 56.38 208 PRO A C 1
ATOM 1640 O O . PRO A 1 208 ? -0.610 -0.447 -25.993 1.00 56.38 208 PRO A O 1
#

Foldseek 3Di:
DVVLVLLVLLQDPQLLPDFARDADLVNLVVLLVLLVVLQFDQDPDDPVLLVLLPFPDDDDLVHRNNVVLLNRQQGPDPCSVVLSVLLVVLLQVLQVVLVQFAQQDPVPRHRDPPRRSRLVVLLVSLSSSLNNPVDDDDPVRNVVSSLLNRLQSLQQQCVVDPDVVSNVSSCVSNCVSDDRRDSNRRHDHRSSVSVSVVSNNVSSVVRD

Nearest PDB structures (foldseek):
  8xnn-assembly1_H  TM=1.814E-01  e=3.854E+00  Mus musculus
  8ic2-assembly1_H  TM=2.304E-01  e=6.220E+00  Mus musculus

Organism: NCBI:txid1802538

Radius of gyration: 16.54 Å; Cα contacts (8 Å, |Δi|>4): 277; chains: 1; bounding box: 37×41×48 Å

pLDDT: mean 78.44, std 13.53, range [38.53, 97.06]